Protein AF-A0AAD0WR98-F1 (afdb_monomer_lite)

Secondary structure (DSSP, 8-state):
----------------------------TTHHHHTT-------------HHHHHHHHTTGGGGS-HHHHHHHHHHTTSSEE-HHHHTTS-HHHHHHHHHHHHPPPTT--GGGSPPPEEPTT-GGGGTTSSS-HHHHHHHHHHHTT---HHHHHHHHHHHHHHHGGGSTTT--PPSS-------HHHHHHHHHHHHHHHHHSHHHHT-HHHHHHHHHHHHHHHHHHHHHHHHHHHHHT-

Radius of gyration: 26.63 Å; chains: 1; bounding box: 55×95×56 Å

pLDDT: mean 79.67, std 22.42, range [27.66, 98.56]

Foldseek 3Di:
DDDDDDDDDDDDDDDDDDDDDDDDDDPDPVVVVVVPPDDDDPDPPVPAALQRVVLVVVVLCVPDDPVLSVLLSVCPRPLENDLVSVLPDQLVSLVSSLCSLPDDDPPDDPVSHDHRHYDALGLSQQSPQAPDNLLSNLLSNLLSPPPDRVLSNVLVVVVPVLCQCRGPVRNPDDPDDDPHDPDVLVSLVVVLVVLVVVLPDPVQVVDPVSNVSSVSNNVSSVSSNVSSVVSVVVVVVD

Organism: NCBI:txid663365

Sequence (238 aa):
MQITNNQVSSYSYGANSTTQTNSTNTANSFDSYLSNTNEKTATANNQTSKVVAFIDKYNGFSSLSPTDEKIFRDILSDGVLRNEEMKDLSYDQMKKLTKLISVYPSGESKSTIPALVGEIGGIDSVINRTNNEDFNKALFETVREIDDDMERFNFIVEISNNLGFNDNYNATSPEGENWEIKDYKSFIQTLLSKYKEIYESPAIQSSTESLERYEKLLKSLSTLGKNHEEVISKIKYA

Structure (mmCIF, N/CA/C/O backbone):
data_AF-A0AAD0WR98-F1
#
_entry.id   AF-A0AAD0WR98-F1
#
loop_
_atom_site.group_PDB
_atom_site.id
_atom_site.type_symbol
_atom_site.label_atom_id
_atom_site.label_alt_id
_atom_site.label_comp_id
_atom_site.label_asym_id
_atom_site.label_entity_id
_atom_site.label_seq_id
_atom_site.pdbx_PDB_ins_code
_atom_site.Cartn_x
_atom_site.Cartn_y
_atom_site.Cartn_z
_atom_site.occupancy
_atom_site.B_iso_or_equiv
_atom_site.auth_seq_id
_atom_site.auth_comp_id
_atom_site.auth_asym_id
_atom_site.auth_atom_id
_atom_site.pdbx_PDB_model_num
ATOM 1 N N . MET A 1 1 ? 21.487 -71.555 13.229 1.00 42.25 1 MET A N 1
ATOM 2 C CA . MET A 1 1 ? 20.849 -70.256 13.525 1.00 42.25 1 MET A CA 1
ATOM 3 C C . MET A 1 1 ? 20.834 -69.463 12.239 1.00 42.25 1 MET A C 1
ATOM 5 O O . MET A 1 1 ? 21.887 -69.244 11.659 1.00 42.25 1 MET A O 1
ATOM 9 N N . GLN A 1 2 ? 19.634 -69.194 11.748 1.00 30.67 2 GLN A N 1
ATOM 10 C CA . GLN A 1 2 ? 19.323 -68.717 10.407 1.00 30.67 2 GLN A CA 1
ATOM 11 C C . GLN A 1 2 ? 18.671 -67.339 10.581 1.00 30.67 2 GLN A C 1
ATOM 13 O O . GLN A 1 2 ? 17.778 -67.210 11.417 1.00 30.67 2 GLN A O 1
ATOM 18 N N . ILE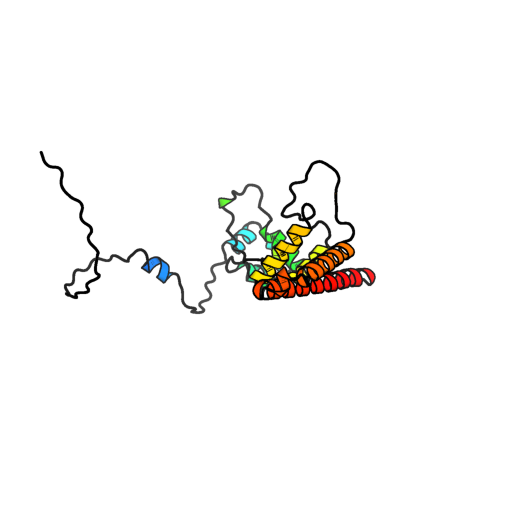 A 1 3 ? 19.145 -66.325 9.857 1.00 41.03 3 ILE A N 1
ATOM 19 C CA . ILE A 1 3 ? 18.494 -65.011 9.769 1.00 41.03 3 ILE A CA 1
ATOM 20 C C . ILE A 1 3 ? 17.941 -64.890 8.348 1.00 41.03 3 ILE A C 1
ATOM 22 O O . ILE A 1 3 ? 18.645 -65.156 7.374 1.00 41.03 3 ILE A O 1
ATOM 26 N N . THR A 1 4 ? 16.655 -64.562 8.270 1.00 34.84 4 THR A N 1
ATOM 27 C CA . THR A 1 4 ? 15.771 -64.705 7.108 1.00 34.84 4 THR A CA 1
ATOM 28 C C . THR A 1 4 ? 15.414 -63.339 6.511 1.00 34.84 4 THR A C 1
ATOM 30 O O . THR A 1 4 ? 15.241 -62.387 7.260 1.00 34.84 4 THR A O 1
ATOM 33 N N . ASN A 1 5 ? 15.287 -63.314 5.176 1.00 36.09 5 ASN A N 1
ATOM 34 C CA . ASN A 1 5 ? 14.515 -62.450 4.261 1.00 36.09 5 ASN A CA 1
ATOM 35 C C . ASN A 1 5 ? 14.213 -60.976 4.583 1.00 36.09 5 ASN A C 1
ATOM 37 O O . ASN A 1 5 ? 13.636 -60.649 5.611 1.00 36.09 5 ASN A O 1
ATOM 41 N N . ASN A 1 6 ? 14.275 -60.157 3.523 1.00 35.41 6 ASN A N 1
ATOM 42 C CA . ASN A 1 6 ? 13.107 -59.345 3.178 1.00 35.41 6 ASN A CA 1
ATOM 43 C C . ASN A 1 6 ? 12.923 -59.237 1.654 1.00 35.41 6 ASN A C 1
ATOM 45 O O . ASN A 1 6 ? 13.783 -58.714 0.948 1.00 35.41 6 ASN A O 1
ATOM 49 N N . GLN A 1 7 ? 11.798 -59.766 1.163 1.00 37.31 7 GLN A N 1
ATOM 50 C CA . GLN A 1 7 ? 11.294 -59.544 -0.190 1.00 37.31 7 GLN A CA 1
ATOM 51 C C . GLN A 1 7 ? 10.263 -58.414 -0.189 1.00 37.31 7 GLN A C 1
ATOM 53 O O . GLN A 1 7 ? 9.535 -58.201 0.777 1.00 37.31 7 GLN A O 1
ATOM 58 N N . VAL A 1 8 ? 10.233 -57.709 -1.315 1.00 40.47 8 VAL A N 1
ATOM 59 C CA . VAL A 1 8 ? 9.311 -56.636 -1.687 1.00 40.47 8 VAL A CA 1
ATOM 60 C C . VAL A 1 8 ? 7.874 -57.160 -1.726 1.00 40.47 8 VAL A C 1
ATOM 62 O O . VAL A 1 8 ? 7.626 -58.246 -2.246 1.00 40.47 8 VAL A O 1
ATOM 65 N N . SER A 1 9 ? 6.907 -56.384 -1.237 1.00 31.98 9 SER A N 1
ATOM 66 C CA . SER A 1 9 ? 5.492 -56.602 -1.553 1.00 31.98 9 SER A CA 1
ATOM 67 C C . SER A 1 9 ? 4.735 -55.279 -1.622 1.00 31.98 9 SER A C 1
ATOM 69 O O . SER A 1 9 ? 4.650 -54.518 -0.662 1.00 31.98 9 SER A O 1
ATOM 71 N N . SER A 1 10 ? 4.225 -55.030 -2.822 1.00 34.47 10 SER A N 1
ATOM 72 C CA . SER A 1 10 ? 3.267 -54.011 -3.236 1.00 34.47 10 SER A CA 1
ATOM 73 C C . SER A 1 10 ? 1.920 -54.169 -2.529 1.00 34.47 10 SER A C 1
ATOM 75 O O . SER A 1 10 ? 1.402 -55.283 -2.458 1.00 34.47 10 SER A O 1
ATOM 77 N N . TYR A 1 11 ? 1.310 -53.061 -2.102 1.00 29.80 11 TYR A N 1
ATOM 78 C CA . TYR A 1 11 ? -0.072 -53.047 -1.619 1.00 29.80 11 TYR A CA 1
ATOM 79 C C . TYR A 1 11 ? -1.031 -52.561 -2.710 1.00 29.80 11 TYR A C 1
ATOM 81 O O . TYR A 1 11 ? -0.989 -51.409 -3.136 1.00 29.80 11 TYR A O 1
ATOM 89 N N . SER A 1 12 ? -1.902 -53.470 -3.144 1.00 29.75 12 SER A N 1
ATOM 90 C CA . SER A 1 12 ? -3.098 -53.214 -3.945 1.00 29.75 12 SER A CA 1
ATOM 91 C C . SER A 1 12 ? -4.278 -52.838 -3.044 1.00 29.75 12 SER A C 1
ATOM 93 O O . SER A 1 12 ? -4.543 -53.532 -2.062 1.00 29.75 12 SER A O 1
ATOM 95 N N . TYR A 1 13 ? -5.026 -51.797 -3.414 1.00 27.66 13 TYR A N 1
ATOM 96 C CA . TYR A 1 13 ? -6.328 -51.471 -2.826 1.00 27.66 13 TYR A CA 1
ATOM 97 C C . TYR A 1 13 ? -7.403 -52.416 -3.382 1.00 27.66 13 TYR A C 1
ATOM 99 O O . TYR A 1 13 ? -7.669 -52.419 -4.582 1.00 27.66 13 TYR A O 1
ATOM 107 N N . GLY A 1 14 ? -8.021 -53.208 -2.505 1.00 30.80 14 GLY A N 1
ATOM 108 C CA . GLY A 1 14 ? -9.181 -54.041 -2.811 1.00 30.80 14 GLY A CA 1
ATOM 109 C C . GLY A 1 14 ? -10.370 -53.615 -1.957 1.00 30.80 14 GLY A C 1
ATOM 110 O O . GLY A 1 14 ? -10.336 -53.747 -0.737 1.00 30.80 14 GLY A O 1
ATOM 111 N N . ALA A 1 15 ? -11.413 -53.100 -2.606 1.00 39.00 15 ALA A N 1
ATOM 112 C CA . ALA A 1 15 ? -12.723 -52.903 -2.007 1.00 39.00 15 ALA A CA 1
ATOM 113 C C . ALA A 1 15 ? -13.398 -54.264 -1.783 1.00 39.00 15 ALA A C 1
ATOM 115 O O . ALA A 1 15 ? -13.431 -55.085 -2.698 1.00 39.00 15 ALA A O 1
ATOM 116 N N . ASN A 1 16 ? -13.978 -54.485 -0.602 1.00 30.20 16 ASN A N 1
ATOM 117 C CA . ASN A 1 16 ? -15.116 -55.388 -0.468 1.00 30.20 16 ASN A CA 1
ATOM 118 C C . ASN A 1 16 ? -16.008 -55.002 0.715 1.00 30.20 16 ASN A C 1
ATOM 120 O O . ASN A 1 16 ? -15.556 -54.771 1.833 1.00 30.20 16 ASN A O 1
ATOM 124 N N . SER A 1 17 ? -17.294 -54.925 0.390 1.00 39.38 17 SER A N 1
ATOM 125 C CA . SER A 1 17 ? -18.436 -54.648 1.247 1.00 39.38 17 SER A CA 1
ATOM 126 C C . SER A 1 17 ? -18.841 -55.902 2.019 1.00 39.38 17 SER A C 1
ATOM 128 O O . SER A 1 17 ? -19.088 -56.936 1.403 1.00 39.38 17 SER A O 1
ATOM 130 N N . THR A 1 18 ? -18.994 -55.782 3.340 1.00 32.31 18 THR A N 1
ATOM 131 C CA . THR A 1 18 ? -19.924 -56.603 4.129 1.00 32.31 18 THR A CA 1
ATOM 132 C C . THR A 1 18 ? -20.434 -55.797 5.320 1.00 32.31 18 THR A C 1
ATOM 134 O O . THR A 1 18 ? -19.670 -55.351 6.171 1.00 32.31 18 THR A O 1
ATOM 137 N N . THR A 1 19 ? -21.749 -55.622 5.361 1.00 38.91 19 THR A N 1
ATOM 138 C CA . THR A 1 19 ? -22.549 -55.055 6.447 1.00 38.91 19 THR A CA 1
ATOM 139 C C . THR A 1 19 ? -22.510 -55.916 7.710 1.00 38.91 19 THR A C 1
ATOM 141 O O . THR A 1 19 ? -22.928 -57.072 7.663 1.00 38.91 19 THR A O 1
ATOM 144 N N . GLN A 1 20 ? -22.151 -55.325 8.853 1.00 30.03 20 GLN A N 1
ATOM 145 C CA . GLN A 1 20 ? -22.743 -55.680 10.146 1.00 30.03 20 GLN A CA 1
ATOM 146 C C . GLN A 1 20 ? -22.611 -54.520 11.143 1.00 30.03 20 GLN A C 1
ATOM 148 O O . GLN A 1 20 ? -21.525 -54.036 11.445 1.00 30.03 20 GLN A O 1
ATOM 153 N N . THR A 1 21 ? -23.768 -54.062 11.608 1.00 38.12 21 THR A N 1
ATOM 154 C CA . THR A 1 21 ? -24.014 -53.051 12.639 1.00 38.12 21 THR A CA 1
ATOM 155 C C . THR A 1 21 ? -23.310 -53.375 13.952 1.00 38.12 21 THR A C 1
ATOM 157 O O . THR A 1 21 ? -23.580 -54.416 14.539 1.00 38.12 21 THR A O 1
ATOM 160 N N . ASN A 1 22 ? -22.512 -52.430 14.451 1.00 30.12 22 ASN A N 1
ATOM 161 C CA . ASN A 1 22 ? -22.305 -52.201 15.878 1.00 30.12 22 ASN A CA 1
ATOM 162 C C . ASN A 1 22 ? -22.090 -50.701 16.103 1.00 30.12 22 ASN A C 1
ATOM 164 O O . ASN A 1 22 ? -21.159 -50.098 15.574 1.00 30.12 22 ASN A O 1
ATOM 168 N N . SER A 1 23 ? -23.007 -50.102 16.859 1.00 43.31 23 SER A N 1
ATOM 169 C CA . SER A 1 23 ? -22.960 -48.712 17.291 1.00 43.31 23 SER A CA 1
ATOM 170 C C . SER A 1 23 ? -21.779 -48.477 18.225 1.00 43.31 23 SER A C 1
ATOM 172 O O . SER A 1 23 ? -21.785 -48.970 19.347 1.00 43.31 23 SER A O 1
ATOM 174 N N . THR A 1 24 ? -20.839 -47.637 17.806 1.00 34.03 24 THR A N 1
ATOM 175 C CA . THR A 1 24 ? -20.029 -46.802 18.701 1.00 34.03 24 THR A CA 1
ATOM 176 C C . THR A 1 24 ? -19.646 -45.536 17.950 1.00 34.03 24 THR A C 1
ATOM 178 O O . THR A 1 24 ? -19.039 -45.600 16.884 1.00 34.03 24 THR A O 1
ATOM 181 N N . ASN A 1 25 ? -20.049 -44.394 18.510 1.00 48.22 25 ASN A N 1
ATOM 182 C CA . ASN A 1 25 ? -19.662 -43.057 18.081 1.00 48.22 25 ASN A CA 1
ATOM 183 C C . ASN A 1 25 ? -18.137 -42.936 18.033 1.00 48.22 25 ASN A C 1
ATOM 185 O O . ASN A 1 25 ? -17.496 -42.817 19.076 1.00 48.22 25 ASN A O 1
ATOM 189 N N . THR A 1 26 ? -17.585 -42.877 16.828 1.00 38.97 26 THR A N 1
ATOM 190 C CA . THR A 1 26 ? -16.239 -42.357 16.602 1.00 38.97 26 THR A CA 1
ATOM 191 C C . THR A 1 26 ? -16.351 -41.354 15.467 1.00 38.97 26 THR A C 1
ATOM 193 O O . THR A 1 26 ? -16.220 -41.700 14.297 1.00 38.97 26 THR A O 1
ATOM 196 N N . ALA A 1 27 ? -16.679 -40.107 15.814 1.00 43.53 27 ALA A N 1
ATOM 197 C CA . ALA A 1 27 ? -16.471 -38.996 14.899 1.00 43.53 27 ALA A CA 1
ATOM 198 C C . ALA A 1 27 ? -14.962 -38.926 14.641 1.00 43.53 27 ALA A C 1
ATOM 200 O O . ALA A 1 27 ? -14.173 -38.719 15.567 1.00 43.53 27 ALA A O 1
ATOM 201 N N . ASN A 1 28 ? -14.555 -39.187 13.402 1.00 43.28 28 ASN A N 1
ATOM 202 C CA . ASN A 1 28 ? -13.161 -39.089 13.018 1.00 43.28 28 ASN A CA 1
ATOM 203 C C . ASN A 1 28 ? -12.731 -37.626 13.154 1.00 43.28 28 ASN A C 1
ATOM 205 O O . ASN A 1 28 ? -13.468 -36.711 12.792 1.00 43.28 28 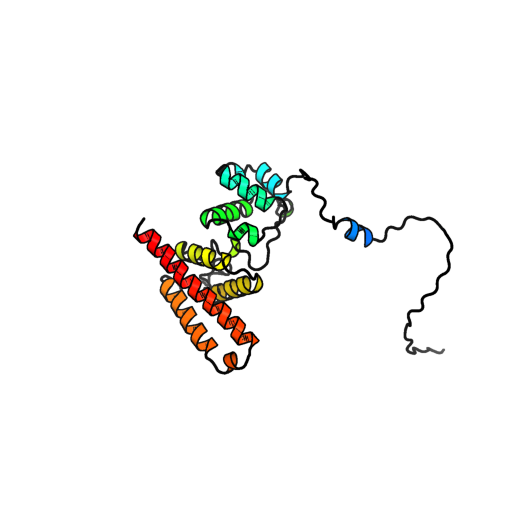ASN A O 1
ATOM 209 N N . SER A 1 29 ? -11.517 -37.405 13.661 1.00 51.16 29 SER A N 1
ATOM 210 C CA . SER A 1 29 ? -10.948 -36.076 13.940 1.00 51.16 29 SER A CA 1
ATOM 211 C C . SER A 1 29 ? -10.971 -35.114 12.744 1.00 51.16 29 SER A C 1
ATOM 213 O O . SER A 1 29 ? -10.774 -33.922 12.941 1.00 51.16 29 SER A O 1
ATOM 215 N N . PHE A 1 30 ? -11.200 -35.606 11.525 1.00 42.53 30 PHE A N 1
ATOM 216 C CA . PHE A 1 30 ? -11.297 -34.814 10.302 1.00 42.53 30 PHE A CA 1
ATOM 217 C C . PHE A 1 30 ? -12.699 -34.207 10.082 1.00 42.53 30 PHE A C 1
ATOM 219 O O . PHE A 1 30 ? -12.807 -33.083 9.595 1.00 42.53 30 PHE A O 1
ATOM 226 N N . ASP A 1 31 ? -13.769 -34.873 10.532 1.00 47.81 31 ASP A N 1
ATOM 227 C CA . ASP A 1 31 ? -15.153 -34.381 10.394 1.00 47.81 31 ASP A CA 1
ATOM 228 C C . ASP A 1 31 ? -15.416 -33.157 11.290 1.00 47.81 31 ASP A C 1
ATOM 230 O O . ASP A 1 31 ? -16.217 -32.279 10.962 1.00 47.81 31 ASP A O 1
ATOM 234 N N . SER A 1 32 ? -14.667 -33.038 12.393 1.00 47.06 32 SER A N 1
ATOM 235 C CA . SER A 1 32 ? -14.648 -31.844 13.248 1.00 47.06 32 SER A CA 1
ATOM 236 C C . SER A 1 32 ? -14.046 -30.617 12.554 1.00 47.06 32 SER A C 1
ATOM 238 O O . SER A 1 32 ? -14.390 -29.499 12.935 1.00 47.06 32 SER A O 1
ATOM 240 N N . TYR A 1 33 ? -13.154 -30.795 11.574 1.00 43.03 33 TYR A N 1
ATOM 241 C CA . TYR A 1 33 ? -12.579 -29.677 10.819 1.00 43.03 33 TYR A CA 1
ATOM 242 C C . TYR A 1 33 ? -13.496 -29.241 9.670 1.00 43.03 33 TYR A C 1
ATOM 244 O O . TYR A 1 33 ? -13.589 -28.046 9.404 1.00 43.03 33 TYR A O 1
ATOM 252 N N . LEU A 1 34 ? -14.236 -30.173 9.054 1.00 41.00 34 LEU A N 1
ATOM 253 C CA . LEU A 1 34 ? -15.245 -29.852 8.033 1.00 41.00 34 LEU A CA 1
ATOM 254 C C . LEU A 1 34 ? -16.529 -29.242 8.617 1.00 41.00 34 LEU A C 1
ATOM 256 O O . LEU A 1 34 ? -17.194 -28.450 7.958 1.00 41.00 34 LEU A O 1
ATOM 260 N N . SER A 1 35 ? -16.875 -29.556 9.866 1.00 41.03 35 SER A N 1
ATOM 261 C CA . SER A 1 35 ? -18.067 -28.981 10.513 1.00 41.03 35 SER A CA 1
ATOM 262 C C . SER A 1 35 ? -17.920 -27.488 10.857 1.00 41.03 35 SER A C 1
ATOM 264 O O . SER A 1 35 ? -18.904 -26.853 11.221 1.00 41.03 35 SER A O 1
ATOM 266 N N . ASN A 1 36 ? -16.713 -26.918 10.733 1.00 40.41 36 ASN A N 1
ATOM 267 C CA . ASN A 1 36 ? -16.450 -25.485 10.920 1.00 40.41 36 ASN A CA 1
ATOM 268 C C . ASN A 1 36 ? -16.382 -24.691 9.607 1.00 40.41 36 ASN A C 1
ATOM 270 O O . ASN A 1 36 ? -16.297 -23.463 9.646 1.00 40.41 36 ASN A O 1
ATOM 274 N N . THR A 1 37 ? -16.463 -25.343 8.445 1.00 44.72 37 THR A N 1
ATOM 275 C CA . THR A 1 37 ? -16.753 -24.640 7.191 1.00 44.72 37 THR A CA 1
ATOM 276 C C . THR A 1 37 ? -18.257 -24.440 7.093 1.00 44.72 37 THR A C 1
ATOM 278 O O . THR A 1 37 ? -18.959 -25.189 6.421 1.00 44.72 37 THR A O 1
ATOM 281 N N . ASN A 1 38 ? -18.756 -23.436 7.816 1.00 46.66 38 ASN A N 1
ATOM 282 C CA . ASN A 1 38 ? -20.108 -22.941 7.618 1.00 46.66 38 ASN A CA 1
ATOM 283 C C . ASN A 1 38 ? -20.222 -22.432 6.180 1.00 46.66 38 ASN A C 1
ATOM 285 O O . ASN A 1 38 ? -19.701 -21.370 5.831 1.00 46.66 38 ASN A O 1
ATOM 289 N N . GLU A 1 39 ? -20.934 -23.195 5.355 1.00 43.19 39 GLU A N 1
ATOM 290 C CA . GLU A 1 39 ? -21.636 -22.636 4.216 1.00 43.19 39 GLU A CA 1
ATOM 291 C C . GLU A 1 39 ? -22.457 -21.427 4.678 1.00 43.19 39 GLU A C 1
ATOM 293 O O . GLU A 1 39 ? -23.036 -21.376 5.764 1.00 43.19 39 GLU A O 1
ATOM 298 N N . LYS A 1 40 ? -22.440 -20.419 3.816 1.00 47.03 40 LYS A N 1
ATOM 299 C CA . LYS A 1 40 ? -22.970 -19.073 3.982 1.00 47.03 40 LYS A CA 1
ATOM 300 C C . LYS A 1 40 ? -24.482 -19.083 4.245 1.00 47.03 40 LYS A C 1
ATOM 302 O O . LYS A 1 40 ? -25.273 -18.819 3.346 1.00 47.03 40 LYS A O 1
ATOM 307 N N . THR A 1 41 ? -24.896 -19.302 5.488 1.00 35.59 41 THR A N 1
ATOM 308 C CA . THR A 1 41 ? -26.191 -18.831 5.993 1.00 35.59 41 THR A CA 1
ATOM 309 C C . THR A 1 41 ? -25.970 -17.543 6.770 1.00 35.59 41 THR A C 1
ATOM 311 O O . THR A 1 41 ? -25.316 -17.534 7.813 1.00 35.59 41 THR A O 1
ATOM 314 N N . ALA A 1 42 ? -26.506 -16.445 6.233 1.00 43.59 42 ALA A N 1
ATOM 315 C CA . ALA A 1 42 ? -26.545 -15.134 6.863 1.00 43.59 42 ALA A CA 1
ATOM 316 C C . ALA A 1 42 ? -27.387 -15.188 8.148 1.00 43.59 42 ALA A C 1
ATOM 318 O O . ALA A 1 42 ? -28.571 -14.868 8.164 1.00 43.59 42 ALA A O 1
ATOM 319 N N . THR A 1 43 ? -26.755 -15.600 9.236 1.00 33.94 43 THR A N 1
ATOM 320 C CA . THR A 1 43 ? -27.208 -15.326 10.595 1.00 33.94 43 THR A CA 1
ATOM 321 C C . THR A 1 43 ? -26.194 -14.352 11.156 1.00 33.94 43 THR A C 1
ATOM 323 O O . THR A 1 43 ? -25.016 -14.690 11.241 1.00 33.94 43 THR A O 1
ATOM 326 N N . ALA A 1 44 ? -26.635 -13.131 11.467 1.00 42.56 44 ALA A N 1
ATOM 327 C CA . ALA A 1 44 ? -25.819 -12.124 12.131 1.00 42.56 44 ALA A CA 1
ATOM 328 C C . ALA A 1 44 ? -25.354 -12.693 13.475 1.00 42.56 44 ALA A C 1
ATOM 330 O O . ALA A 1 44 ? -26.068 -12.647 14.478 1.00 42.56 44 ALA A O 1
ATOM 331 N N . ASN A 1 45 ? -24.180 -13.315 13.476 1.00 44.47 45 ASN A N 1
ATOM 332 C CA . ASN A 1 45 ? -23.542 -13.746 14.694 1.00 44.47 45 ASN A CA 1
ATOM 333 C C . ASN A 1 45 ? -22.996 -12.460 15.318 1.00 44.47 45 ASN A C 1
ATOM 335 O O . ASN A 1 45 ? -21.929 -11.989 14.942 1.00 44.47 45 ASN A O 1
ATOM 339 N N . ASN A 1 46 ? -23.767 -11.851 16.223 1.00 51.09 46 ASN A N 1
ATOM 340 C CA . ASN A 1 46 ? -23.425 -10.627 16.967 1.00 51.09 46 ASN A CA 1
ATOM 341 C C . ASN A 1 46 ? -22.230 -10.823 17.925 1.00 51.09 46 ASN A C 1
ATOM 343 O O . ASN A 1 46 ? -22.111 -10.142 18.943 1.00 51.09 46 ASN A O 1
ATOM 347 N N . GLN A 1 47 ? -21.366 -11.796 17.652 1.00 61.34 47 GLN A N 1
ATOM 348 C CA . GLN A 1 47 ? -20.158 -12.014 18.409 1.00 61.34 47 GLN A CA 1
ATOM 349 C C . GLN A 1 47 ? -19.129 -10.997 17.928 1.00 61.34 47 GLN A C 1
ATOM 351 O O . GLN A 1 47 ? -18.502 -11.173 16.888 1.00 61.34 47 GLN A O 1
ATOM 356 N N . THR A 1 48 ? -18.983 -9.916 18.694 1.00 68.75 48 THR A N 1
ATOM 357 C CA . THR A 1 48 ? -17.937 -8.913 18.495 1.00 68.75 48 THR A CA 1
ATOM 358 C C . THR A 1 48 ? -16.590 -9.608 18.299 1.00 68.75 48 THR A C 1
ATOM 360 O O . THR A 1 48 ? -16.209 -10.454 19.118 1.00 68.75 48 THR A O 1
ATOM 363 N N . SER A 1 49 ? -15.872 -9.266 17.222 1.00 84.38 49 SER A N 1
ATOM 364 C CA . SER A 1 49 ? -14.536 -9.811 16.967 1.00 84.38 49 SER A CA 1
ATOM 365 C C . SER A 1 49 ? -13.643 -9.621 18.187 1.00 84.38 49 SER A C 1
ATOM 367 O O . SER A 1 49 ? -13.715 -8.605 18.886 1.00 84.38 49 SER A O 1
ATOM 369 N N . LYS A 1 50 ? -12.777 -10.608 18.446 1.00 89.56 50 LYS A N 1
ATOM 370 C CA . LYS A 1 50 ? -11.819 -10.539 19.556 1.00 89.56 50 LYS A CA 1
ATOM 371 C C . LYS A 1 50 ? -10.950 -9.285 19.456 1.00 89.56 50 LYS A C 1
ATOM 373 O O . LYS A 1 50 ? -10.630 -8.711 20.490 1.00 89.56 50 LYS A O 1
ATOM 378 N N . VAL A 1 51 ? -10.617 -8.853 18.235 1.00 90.00 51 VAL A N 1
ATOM 379 C CA . VAL A 1 51 ? -9.855 -7.626 17.967 1.00 90.00 51 VAL A CA 1
ATOM 380 C C . VAL A 1 51 ? -10.655 -6.399 18.396 1.00 90.00 51 VAL A C 1
ATOM 382 O O . VAL A 1 51 ? -10.165 -5.599 19.187 1.00 90.00 51 VAL A O 1
ATOM 385 N N . VAL A 1 52 ? -11.906 -6.278 17.940 1.00 92.12 52 VAL A N 1
ATOM 386 C CA . VAL A 1 52 ? -12.775 -5.140 18.283 1.00 92.12 52 VAL A CA 1
ATOM 387 C C . VAL A 1 52 ? -12.997 -5.065 19.794 1.00 92.12 52 VAL A C 1
ATOM 389 O O . VAL A 1 52 ? -12.781 -4.014 20.393 1.00 92.12 52 VAL A O 1
ATOM 392 N N . ALA A 1 53 ? -13.321 -6.194 20.429 1.00 91.44 53 ALA A N 1
ATOM 393 C CA . ALA A 1 53 ? -13.508 -6.271 21.876 1.00 91.44 53 ALA A CA 1
ATOM 394 C C . ALA A 1 53 ? -12.232 -5.904 22.656 1.00 91.44 53 ALA A C 1
ATOM 396 O O . ALA A 1 53 ? -12.306 -5.266 23.708 1.00 91.44 53 ALA A O 1
ATOM 397 N N . PHE A 1 54 ? -11.056 -6.289 22.149 1.00 90.69 54 PHE A N 1
ATOM 398 C CA . PHE A 1 54 ? -9.777 -5.901 22.739 1.00 90.69 54 PHE A CA 1
ATOM 399 C C . PHE A 1 54 ? -9.560 -4.390 22.646 1.00 90.69 54 PHE A C 1
ATOM 401 O O . PHE A 1 54 ? -9.254 -3.765 23.656 1.00 90.69 54 PHE A O 1
ATOM 408 N N . ILE A 1 55 ? -9.771 -3.782 21.479 1.00 90.94 55 ILE A N 1
ATOM 409 C CA . ILE A 1 55 ? -9.610 -2.333 21.299 1.00 90.94 55 ILE A CA 1
ATOM 410 C C . ILE A 1 55 ? -10.602 -1.561 22.186 1.00 90.94 55 ILE A C 1
ATOM 412 O O . ILE A 1 55 ? -10.213 -0.577 22.820 1.00 90.94 55 ILE A O 1
ATOM 416 N N . ASP A 1 56 ? -11.848 -2.034 22.301 1.00 92.06 56 ASP A N 1
ATOM 417 C CA . ASP A 1 56 ? -12.863 -1.459 23.194 1.00 92.06 56 ASP A CA 1
ATOM 418 C C . ASP A 1 56 ? -12.421 -1.473 24.661 1.00 92.06 56 ASP A C 1
ATOM 420 O O . ASP A 1 56 ? -12.535 -0.459 25.349 1.00 92.06 56 ASP A O 1
ATOM 424 N N . LYS A 1 57 ? -11.841 -2.585 25.136 1.00 90.94 57 LYS A N 1
ATOM 425 C CA . LYS A 1 57 ? -11.342 -2.719 26.516 1.00 90.94 5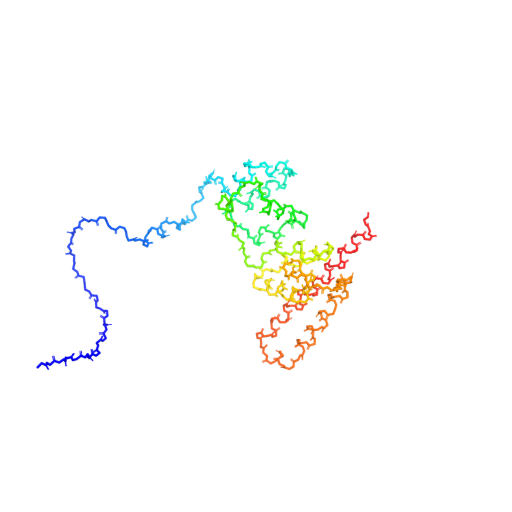7 LYS A CA 1
ATOM 426 C C . LYS A 1 57 ? -10.336 -1.623 26.895 1.00 90.94 57 LYS A C 1
ATOM 428 O O . LYS A 1 57 ? -10.289 -1.227 28.058 1.00 90.94 57 LYS A O 1
ATOM 433 N N . TYR A 1 58 ? -9.548 -1.133 25.937 1.00 89.88 58 TYR A N 1
ATOM 434 C CA . TYR A 1 58 ? -8.553 -0.073 26.154 1.00 89.88 58 TYR A CA 1
ATOM 435 C C . TYR A 1 58 ? -8.991 1.290 25.611 1.00 89.88 58 TYR A C 1
ATOM 437 O O . TYR A 1 58 ? -8.163 2.189 25.478 1.00 89.88 58 TYR A O 1
ATOM 445 N N . ASN A 1 59 ? -10.283 1.467 25.318 1.00 90.88 59 ASN A N 1
ATOM 446 C CA . ASN A 1 59 ? -10.851 2.702 24.779 1.00 90.88 59 ASN A CA 1
ATOM 447 C C . ASN A 1 59 ? -10.186 3.175 23.470 1.00 90.88 59 ASN A C 1
ATOM 449 O O . ASN A 1 59 ? -10.153 4.376 23.200 1.00 90.88 59 ASN A O 1
ATOM 453 N N . GLY A 1 60 ? -9.653 2.270 22.642 1.00 90.56 60 GLY A N 1
ATOM 454 C CA . GLY A 1 60 ? -8.877 2.648 21.453 1.00 90.56 60 GLY A CA 1
ATOM 455 C C . GLY A 1 60 ? -9.679 3.437 20.408 1.00 90.56 60 GLY A C 1
ATOM 456 O O . GLY A 1 60 ? -9.141 4.351 19.783 1.00 90.56 60 GLY A O 1
ATOM 457 N N . PHE A 1 61 ? -10.983 3.167 20.279 1.00 93.81 61 PHE A N 1
ATOM 458 C CA . PHE A 1 61 ? -11.872 3.888 19.356 1.00 93.81 61 PHE A CA 1
ATOM 459 C C . PHE A 1 61 ? -12.255 5.300 19.832 1.00 93.81 61 PHE A C 1
ATOM 461 O O . PHE A 1 61 ? -12.659 6.123 19.020 1.00 93.81 61 PHE A O 1
ATOM 468 N N . SER A 1 62 ? -12.078 5.624 21.120 1.00 91.44 62 SER A N 1
ATOM 469 C CA . SER A 1 62 ? -12.566 6.882 21.723 1.00 91.44 62 SER A CA 1
ATOM 470 C C . SER A 1 62 ? -11.990 8.166 21.113 1.00 91.44 62 SER A C 1
ATOM 472 O O . SER A 1 62 ? -12.569 9.238 21.269 1.00 91.44 62 SER A O 1
ATOM 474 N N . SER A 1 63 ? -10.851 8.066 20.423 1.00 88.69 63 SER A N 1
ATOM 475 C CA . SER A 1 63 ? -10.184 9.195 19.762 1.00 88.69 63 SER A CA 1
ATOM 476 C C . SER A 1 63 ? -10.593 9.392 18.297 1.00 88.69 63 SER A C 1
ATOM 478 O O . SER A 1 63 ? -10.124 10.331 17.651 1.00 88.69 63 SER A O 1
ATOM 480 N N . LEU A 1 64 ? -11.435 8.509 17.755 1.00 95.06 64 LEU A N 1
ATOM 481 C CA . LEU A 1 64 ? -11.833 8.519 16.353 1.00 95.06 64 LEU A CA 1
ATOM 482 C C . LEU A 1 64 ? -13.105 9.336 16.127 1.00 95.06 64 LEU A C 1
ATOM 484 O O . LEU A 1 64 ? -13.909 9.566 17.027 1.00 95.06 64 LEU A O 1
ATOM 488 N N . SER A 1 65 ? -13.295 9.765 14.879 1.00 96.69 65 SER A N 1
ATOM 489 C CA . SER A 1 65 ? -14.588 10.299 14.456 1.00 96.69 65 SER A CA 1
ATOM 490 C C . SER A 1 65 ? -15.625 9.167 14.390 1.00 96.69 65 SER A C 1
ATOM 492 O O . SER A 1 65 ? -15.240 8.029 14.119 1.00 96.69 65 SER A O 1
ATOM 494 N N . PRO A 1 66 ? -16.935 9.449 14.539 1.00 96.75 66 PRO A N 1
ATOM 495 C CA . PRO A 1 66 ? -17.971 8.419 14.403 1.00 96.75 66 PRO A CA 1
ATOM 496 C C . PRO A 1 66 ? -17.919 7.677 13.058 1.00 96.75 66 PRO A C 1
ATOM 498 O O . PRO A 1 66 ? -18.226 6.490 12.981 1.00 96.75 66 PRO A O 1
ATOM 501 N N . THR A 1 67 ? -17.507 8.376 11.996 1.00 96.81 67 THR A N 1
ATO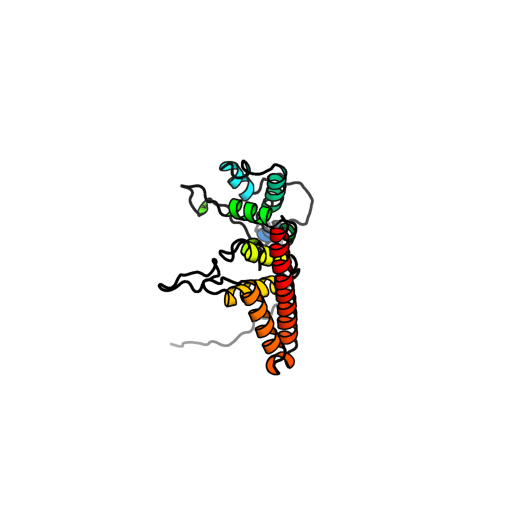M 502 C CA . THR A 1 67 ? -17.324 7.793 10.664 1.00 96.81 67 THR A CA 1
ATOM 503 C C . THR A 1 67 ? -16.139 6.831 10.630 1.00 96.81 67 THR A C 1
ATOM 505 O O . THR A 1 67 ? -16.305 5.692 10.202 1.00 96.81 67 THR A O 1
ATOM 508 N N . ASP A 1 68 ? -14.964 7.263 11.102 1.00 97.81 68 ASP A N 1
ATOM 509 C CA . ASP A 1 68 ? -13.760 6.420 11.119 1.00 97.81 68 ASP A CA 1
ATOM 510 C C . ASP A 1 68 ? -13.946 5.215 12.049 1.00 97.81 68 ASP A C 1
ATOM 512 O O . ASP A 1 68 ? -13.570 4.103 11.696 1.00 97.81 68 ASP A O 1
ATOM 516 N N . GLU A 1 69 ? -14.576 5.411 13.212 1.00 97.00 69 GLU A N 1
ATOM 517 C CA . GLU A 1 69 ? -14.894 4.327 14.141 1.00 97.00 69 GLU A CA 1
ATOM 518 C C . GLU A 1 69 ? -15.757 3.257 13.473 1.00 97.00 69 GLU A C 1
ATOM 520 O O . GLU A 1 69 ? -15.430 2.075 13.555 1.00 97.00 69 GLU A O 1
ATOM 525 N N . LYS A 1 70 ? -16.835 3.660 12.790 1.00 96.44 70 LYS A N 1
ATOM 526 C CA . LYS A 1 70 ? -17.710 2.713 12.097 1.00 96.44 70 LYS A CA 1
ATOM 527 C C . LYS A 1 70 ? -16.937 1.913 11.047 1.00 96.44 70 LYS A C 1
ATOM 529 O O . LYS A 1 70 ? -16.986 0.689 11.072 1.00 96.44 70 LYS A O 1
ATOM 534 N N . ILE A 1 71 ? -16.189 2.598 10.179 1.00 97.38 71 ILE A N 1
ATOM 535 C CA . ILE A 1 71 ? -15.404 1.956 9.115 1.00 97.38 71 ILE A CA 1
ATOM 536 C C . ILE A 1 71 ? -14.394 0.969 9.711 1.00 97.38 71 ILE A C 1
ATOM 538 O O . ILE A 1 71 ? -14.303 -0.170 9.264 1.00 97.38 71 ILE A O 1
ATOM 542 N N . PHE A 1 72 ? -13.650 1.367 10.745 1.00 96.56 72 PHE A N 1
ATOM 543 C CA . PHE A 1 72 ? -12.621 0.500 11.323 1.00 96.56 72 PHE A CA 1
ATOM 544 C C . PHE A 1 72 ? -13.219 -0.680 12.085 1.00 96.56 72 PHE A C 1
ATOM 546 O O . PHE A 1 72 ? -12.640 -1.761 12.070 1.00 96.56 72 PHE A O 1
ATOM 553 N N . ARG A 1 73 ? -14.377 -0.517 12.733 1.00 95.38 73 ARG A N 1
ATOM 554 C CA . ARG A 1 73 ? -15.088 -1.646 13.347 1.00 95.38 73 ARG A CA 1
ATOM 555 C C . ARG A 1 73 ? -15.534 -2.665 12.305 1.00 95.38 73 ARG A C 1
ATOM 557 O O . ARG A 1 73 ? -15.397 -3.855 12.574 1.00 95.38 73 ARG A O 1
ATOM 564 N N . ASP A 1 74 ? -16.023 -2.205 11.155 1.00 95.31 74 ASP A N 1
ATOM 565 C CA . ASP A 1 74 ? -16.448 -3.077 10.059 1.00 95.31 74 ASP A CA 1
ATOM 566 C C . ASP A 1 74 ? -15.249 -3.880 9.514 1.00 95.31 74 ASP A C 1
ATOM 568 O O . ASP A 1 74 ? -15.318 -5.108 9.485 1.00 95.31 74 ASP A O 1
ATOM 572 N N . ILE A 1 75 ? -14.115 -3.221 9.234 1.00 94.88 75 ILE A N 1
ATOM 573 C CA . ILE A 1 75 ? -12.865 -3.872 8.775 1.00 94.88 75 ILE A CA 1
ATOM 574 C C . ILE A 1 75 ? -12.333 -4.885 9.801 1.00 94.88 75 ILE A C 1
ATOM 576 O O . ILE A 1 75 ? -11.875 -5.967 9.463 1.00 94.88 75 ILE A O 1
ATOM 580 N N . LEU A 1 76 ? -12.377 -4.559 11.094 1.00 93.25 76 LEU A N 1
ATOM 581 C CA . LEU A 1 76 ? -11.808 -5.417 12.143 1.00 93.25 76 LEU A CA 1
ATOM 582 C C . LEU A 1 76 ? -12.774 -6.521 12.614 1.00 93.25 76 LEU A C 1
ATOM 584 O O . LEU A 1 76 ? -12.449 -7.278 13.542 1.00 93.25 76 LEU A O 1
ATOM 588 N N . SER A 1 77 ? -13.969 -6.602 12.020 1.00 92.56 77 SER A N 1
ATOM 589 C CA . SER A 1 77 ? -15.087 -7.418 12.505 1.00 92.56 77 SER A CA 1
ATOM 590 C C . SER A 1 77 ? -14.878 -8.925 12.353 1.00 92.56 77 SER A C 1
ATOM 592 O O . SER A 1 77 ? -15.397 -9.680 13.177 1.00 92.56 77 SER A O 1
ATOM 594 N N . ASP A 1 78 ? -14.094 -9.367 11.369 1.00 90.25 78 ASP A N 1
ATOM 595 C CA . ASP A 1 78 ? -13.751 -10.779 11.150 1.00 90.25 78 ASP A CA 1
ATOM 596 C C . ASP A 1 78 ? -12.296 -11.112 11.551 1.00 90.25 78 ASP A C 1
ATOM 598 O O . ASP A 1 78 ? -11.918 -12.283 11.609 1.00 90.25 78 ASP A O 1
ATOM 602 N N . GLY A 1 79 ? -11.503 -10.096 11.915 1.00 88.56 79 GLY A N 1
ATOM 603 C CA . GLY A 1 79 ? -10.094 -10.238 12.292 1.00 88.56 79 GLY A CA 1
ATOM 604 C C . GLY A 1 79 ? -9.141 -10.436 11.107 1.00 88.56 79 GLY A C 1
ATOM 605 O O . GLY A 1 79 ? -7.982 -10.806 11.326 1.00 88.56 79 GLY A O 1
ATOM 606 N N . VAL A 1 80 ? -9.607 -10.193 9.880 1.00 90.81 80 VAL A N 1
ATOM 607 C CA . VAL A 1 80 ? -8.825 -10.272 8.646 1.00 90.81 80 VAL A CA 1
ATOM 608 C C . VAL A 1 80 ? -8.743 -8.881 8.020 1.00 90.81 80 VAL A C 1
ATOM 610 O O . VAL A 1 80 ? -9.754 -8.235 7.802 1.00 90.81 80 VAL A O 1
ATOM 613 N N . LEU A 1 81 ? -7.534 -8.408 7.726 1.00 90.94 81 LEU A N 1
ATOM 614 C CA . LEU A 1 81 ? -7.320 -7.158 6.998 1.00 90.94 81 LEU A CA 1
ATOM 615 C C . LEU A 1 81 ? -7.268 -7.461 5.503 1.00 90.94 81 LEU A C 1
ATOM 617 O O . LEU A 1 81 ? -6.252 -7.970 5.018 1.00 90.94 81 LEU A O 1
ATOM 621 N N . ARG A 1 82 ? -8.356 -7.154 4.792 1.00 92.50 82 ARG A N 1
ATOM 622 C CA . ARG A 1 82 ? -8.476 -7.428 3.355 1.00 92.50 82 ARG A CA 1
ATOM 623 C C . ARG A 1 82 ? -8.059 -6.239 2.512 1.00 92.50 82 ARG A C 1
ATOM 625 O O . ARG A 1 82 ? -8.427 -5.095 2.802 1.00 92.50 82 ARG A O 1
ATOM 632 N N . ASN A 1 83 ? -7.341 -6.498 1.427 1.00 92.94 83 ASN A N 1
ATOM 633 C CA . ASN A 1 83 ? -6.927 -5.461 0.487 1.00 92.94 83 ASN A CA 1
ATOM 634 C C . ASN A 1 83 ? -8.142 -4.752 -0.139 1.00 92.94 83 ASN A C 1
ATOM 636 O O . ASN A 1 83 ? -8.106 -3.534 -0.330 1.00 92.94 83 ASN A O 1
ATOM 640 N N . GLU A 1 84 ? -9.249 -5.462 -0.386 1.00 92.62 84 GLU A N 1
ATOM 641 C CA . GLU A 1 84 ? -10.478 -4.875 -0.934 1.00 92.62 84 GLU A CA 1
ATOM 642 C C . GLU A 1 84 ? -11.165 -3.890 0.008 1.00 92.62 84 GLU A C 1
ATOM 644 O O . GLU A 1 84 ? -11.813 -2.965 -0.469 1.00 92.62 84 GLU A O 1
ATOM 649 N N . GLU A 1 85 ? -11.034 -4.069 1.320 1.00 94.44 85 GLU A N 1
ATOM 650 C CA . GLU A 1 85 ? -11.579 -3.132 2.306 1.00 94.44 85 GLU A CA 1
ATOM 651 C C . GLU A 1 85 ? -10.639 -1.938 2.493 1.00 94.44 85 GLU A C 1
ATOM 653 O O . GLU A 1 85 ? -11.057 -0.790 2.649 1.00 94.44 85 GLU A O 1
ATOM 658 N N . MET A 1 86 ? -9.337 -2.212 2.448 1.00 93.25 86 MET A N 1
ATOM 659 C CA . MET A 1 86 ? -8.282 -1.235 2.666 1.00 93.25 86 MET A CA 1
ATOM 660 C C . MET A 1 86 ? -8.119 -0.242 1.509 1.00 93.25 86 MET A C 1
ATOM 662 O O . MET A 1 86 ? -7.748 0.909 1.753 1.00 93.25 86 MET A O 1
ATOM 666 N N . LYS A 1 87 ? -8.404 -0.645 0.263 1.00 94.62 87 LYS A N 1
ATOM 667 C CA . LYS A 1 87 ? -8.251 0.227 -0.916 1.00 94.62 87 LYS A CA 1
ATOM 668 C C . LYS A 1 87 ? -9.210 1.421 -0.933 1.00 94.62 87 LYS A C 1
ATOM 670 O O . LYS A 1 87 ? -8.877 2.454 -1.512 1.00 94.62 87 LYS A O 1
ATOM 675 N N . ASP A 1 88 ? -10.358 1.296 -0.268 1.00 94.69 88 ASP A N 1
ATOM 676 C CA . ASP A 1 88 ? -11.377 2.347 -0.194 1.00 94.69 88 ASP A CA 1
ATOM 677 C C . ASP A 1 88 ? -11.063 3.399 0.883 1.00 94.69 88 ASP A C 1
ATOM 679 O O . ASP A 1 88 ? -11.707 4.450 0.952 1.00 94.69 88 ASP A O 1
ATOM 683 N N . LEU A 1 89 ? -10.049 3.156 1.721 1.00 97.00 89 LEU A N 1
ATOM 684 C CA . LEU A 1 89 ? -9.602 4.126 2.709 1.00 97.00 89 LEU A CA 1
ATOM 685 C C . LEU A 1 89 ? -8.814 5.260 2.050 1.00 97.00 89 LEU A C 1
ATOM 687 O O . LEU A 1 89 ? -8.019 5.070 1.127 1.00 97.00 89 LEU A O 1
ATOM 691 N N . SER A 1 90 ? -8.980 6.468 2.586 1.00 96.81 90 SER A N 1
ATOM 692 C CA . SER A 1 90 ? -8.004 7.534 2.352 1.00 96.81 90 SER A CA 1
ATOM 693 C C . SER A 1 90 ? -6.681 7.223 3.059 1.00 96.81 90 SER A C 1
ATOM 695 O O . SER A 1 90 ? -6.651 6.502 4.060 1.00 96.81 90 SER A O 1
ATOM 697 N N . TYR A 1 91 ? -5.589 7.836 2.596 1.00 96.88 91 TYR A N 1
ATOM 698 C CA . TYR A 1 91 ? -4.279 7.716 3.243 1.00 96.88 91 TYR A CA 1
ATOM 699 C C . TYR A 1 91 ? -4.325 8.028 4.751 1.00 96.88 91 TYR A C 1
ATOM 701 O O . TYR A 1 91 ? -3.797 7.270 5.566 1.00 96.88 91 TYR A O 1
ATOM 709 N N . ASP A 1 92 ? -5.028 9.095 5.148 1.00 96.25 92 ASP A N 1
ATOM 710 C CA . ASP A 1 92 ? -5.151 9.484 6.557 1.00 96.25 92 ASP A CA 1
ATOM 711 C C . ASP A 1 92 ? -5.943 8.455 7.372 1.00 96.25 92 ASP A C 1
ATOM 713 O O . ASP A 1 92 ? -5.600 8.174 8.523 1.00 96.25 92 ASP A O 1
ATOM 717 N N . GLN A 1 93 ? -6.989 7.866 6.788 1.00 97.50 93 GLN A N 1
ATOM 718 C CA . GLN A 1 93 ? -7.743 6.790 7.431 1.00 97.50 93 GLN A CA 1
ATOM 719 C C . GLN A 1 93 ? -6.888 5.536 7.592 1.00 97.50 93 GLN A C 1
ATOM 721 O O . GLN A 1 93 ? -6.856 4.977 8.686 1.00 97.50 93 GLN A O 1
ATOM 726 N N . MET A 1 94 ? -6.126 5.146 6.569 1.00 96.62 94 MET A N 1
ATOM 727 C CA . MET A 1 94 ? -5.208 4.012 6.668 1.00 96.62 94 MET A CA 1
ATOM 728 C C . MET A 1 94 ? -4.139 4.235 7.747 1.00 96.62 94 MET A C 1
ATOM 730 O O . MET A 1 94 ? -3.840 3.340 8.540 1.00 96.62 94 MET A O 1
ATOM 734 N N . LYS A 1 95 ? -3.602 5.457 7.842 1.00 95.31 95 LYS A N 1
ATOM 735 C CA . LYS A 1 95 ? -2.639 5.843 8.882 1.00 95.31 95 LYS A CA 1
ATOM 736 C C . LYS A 1 95 ? -3.234 5.721 10.286 1.00 95.31 95 LYS A C 1
ATOM 738 O O . LYS A 1 95 ? -2.577 5.201 11.191 1.00 95.31 95 LYS A O 1
ATOM 743 N N . LYS A 1 96 ? -4.485 6.159 10.478 1.00 95.69 96 LYS A N 1
ATOM 744 C CA . LYS A 1 96 ? -5.211 5.998 11.750 1.00 95.69 96 LYS A CA 1
ATOM 745 C C . LYS A 1 96 ? -5.491 4.530 12.069 1.00 95.69 96 LYS A C 1
ATOM 747 O O . LYS A 1 96 ? -5.229 4.125 13.199 1.00 95.69 96 LYS A O 1
ATOM 752 N N . LEU A 1 97 ? -5.972 3.748 11.099 1.00 95.12 97 LEU A N 1
ATOM 753 C CA . LEU A 1 97 ? -6.242 2.317 11.262 1.00 95.12 97 LEU A CA 1
ATOM 754 C C . LEU A 1 97 ? -4.972 1.576 11.679 1.00 95.12 97 LEU A C 1
ATOM 756 O O . LEU A 1 97 ? -4.962 0.875 12.685 1.00 95.12 97 LEU A O 1
ATOM 760 N N . THR A 1 98 ? -3.872 1.802 10.968 1.00 91.12 98 THR A N 1
ATOM 761 C CA . THR A 1 98 ? -2.612 1.112 11.253 1.00 91.12 98 THR A CA 1
ATOM 762 C C . THR A 1 98 ? -2.065 1.492 12.619 1.00 91.12 98 THR A C 1
ATOM 764 O O . THR A 1 98 ? -1.601 0.627 13.358 1.00 91.12 98 THR A O 1
ATOM 767 N N . LYS A 1 99 ? -2.182 2.765 13.021 1.00 90.69 99 LYS A N 1
ATOM 768 C CA . LYS A 1 99 ? -1.855 3.193 14.387 1.00 90.69 99 LYS A CA 1
ATOM 769 C C . LYS A 1 99 ? -2.740 2.496 15.424 1.00 90.69 99 LYS A C 1
ATOM 771 O O . LYS A 1 99 ? -2.228 2.051 16.443 1.00 90.69 99 LYS A O 1
ATOM 776 N N . LEU A 1 100 ? -4.043 2.380 15.173 1.00 91.44 100 LEU A N 1
ATOM 777 C CA . LEU A 1 100 ? -4.984 1.727 16.084 1.00 91.44 100 LEU A CA 1
ATOM 778 C C . LEU A 1 100 ? -4.589 0.269 16.361 1.00 91.44 100 LEU A C 1
ATOM 780 O O . LEU A 1 100 ? -4.612 -0.153 17.513 1.00 91.44 100 LEU A O 1
ATOM 784 N N . ILE A 1 101 ? -4.184 -0.471 15.326 1.00 87.94 101 ILE A N 1
ATOM 785 C CA . ILE A 1 101 ? -3.842 -1.900 15.434 1.00 87.94 101 ILE A CA 1
ATOM 786 C C . ILE A 1 101 ? -2.392 -2.171 15.865 1.00 87.94 101 ILE A C 1
ATOM 788 O O . ILE A 1 101 ? -2.063 -3.302 16.210 1.00 87.94 101 ILE A O 1
ATOM 792 N N . SER A 1 102 ? -1.522 -1.156 15.859 1.00 81.62 102 SER A N 1
ATOM 793 C CA . SER A 1 102 ? -0.116 -1.283 16.278 1.00 81.62 102 SER A CA 1
ATOM 794 C C . SER A 1 102 ? 0.168 -0.734 17.682 1.00 81.62 102 SER A C 1
ATOM 796 O O . SER A 1 102 ? 1.253 -0.962 18.220 1.00 81.62 102 SER A O 1
ATOM 798 N N . VAL A 1 103 ? -0.788 -0.037 18.309 1.00 72.62 103 VAL A N 1
ATOM 799 C CA . VAL A 1 103 ? -0.649 0.456 19.687 1.00 72.62 103 VAL A CA 1
ATOM 800 C C . VAL A 1 103 ? -0.914 -0.671 20.684 1.00 72.62 103 VAL A C 1
ATOM 802 O O . VAL A 1 103 ? -2.024 -1.185 20.804 1.00 72.62 103 VAL A O 1
ATOM 805 N N . TYR A 1 104 ? 0.119 -1.006 21.454 1.00 70.12 104 TYR A N 1
ATOM 806 C CA . TYR A 1 104 ? 0.048 -2.001 22.517 1.00 70.12 104 TYR A CA 1
ATOM 807 C C . TYR A 1 104 ? -0.188 -1.332 23.876 1.00 70.12 104 TYR A C 1
ATOM 809 O O . TYR A 1 104 ? 0.608 -0.471 24.270 1.00 70.12 104 TYR A O 1
ATOM 817 N N . PRO A 1 105 ? -1.236 -1.722 24.623 1.00 72.56 105 PRO A N 1
ATOM 818 C CA . PRO A 1 105 ? -1.419 -1.265 25.993 1.00 72.56 105 PRO A CA 1
ATOM 819 C C . PRO A 1 105 ? -0.213 -1.651 26.854 1.00 72.56 105 PRO A C 1
ATOM 821 O O . PRO A 1 105 ? 0.265 -2.788 26.813 1.00 72.56 105 PRO A O 1
ATOM 824 N N . SER A 1 106 ? 0.286 -0.707 27.650 1.00 69.62 106 SER A N 1
ATOM 825 C CA . SER A 1 106 ? 1.389 -0.969 28.570 1.00 69.62 106 SER A CA 1
ATOM 826 C C . SER A 1 106 ? 0.981 -2.005 29.625 1.00 69.62 106 SER A C 1
ATOM 828 O O . SER A 1 106 ? -0.081 -1.911 30.235 1.00 69.62 106 SER A O 1
ATOM 830 N N . GLY A 1 107 ? 1.842 -3.001 29.851 1.00 72.38 107 GLY A N 1
ATOM 831 C CA . GLY A 1 107 ? 1.636 -4.033 30.875 1.00 72.38 107 GLY A CA 1
ATOM 832 C C . GLY A 1 107 ? 0.876 -5.284 30.421 1.00 72.38 107 GLY A C 1
ATOM 833 O O . GLY A 1 107 ? 0.734 -6.208 31.218 1.00 72.38 107 GLY A O 1
ATOM 834 N N . GLU A 1 108 ? 0.438 -5.362 29.163 1.00 76.00 108 GLU A N 1
ATOM 835 C CA . GLU A 1 108 ? -0.171 -6.575 28.605 1.00 76.00 108 GLU A CA 1
ATOM 836 C C . GLU A 1 108 ? 0.871 -7.528 28.006 1.00 76.00 108 GLU A C 1
ATOM 838 O O . GLU A 1 108 ? 1.889 -7.120 27.441 1.00 76.00 108 GLU A O 1
ATOM 843 N N . SER A 1 109 ? 0.612 -8.831 28.123 1.00 76.50 109 SER A N 1
ATOM 844 C CA . SER A 1 109 ? 1.441 -9.855 27.484 1.00 76.50 109 SER A CA 1
ATOM 845 C C . SER A 1 109 ? 1.139 -9.920 25.991 1.00 76.50 109 SER A C 1
ATOM 847 O O . SER A 1 109 ? -0.017 -9.860 25.588 1.00 76.50 109 SER A O 1
ATOM 849 N N . LYS A 1 110 ? 2.151 -10.179 25.153 1.00 75.00 110 LYS A N 1
ATOM 850 C CA . LYS A 1 110 ? 1.927 -10.391 23.711 1.00 75.00 110 LYS A CA 1
ATOM 851 C C . LYS A 1 110 ? 0.884 -11.477 23.410 1.00 75.00 110 LYS A C 1
ATOM 853 O O . LYS A 1 110 ? 0.203 -11.410 22.398 1.00 75.00 110 LYS A O 1
ATOM 858 N N . SER A 1 111 ? 0.749 -12.457 24.304 1.00 75.94 111 SER A N 1
ATOM 859 C CA . SER A 1 111 ? -0.213 -13.560 24.183 1.00 75.94 111 SER A CA 1
ATOM 860 C C . SER A 1 111 ? -1.681 -13.170 24.409 1.00 75.94 111 SER A C 1
ATOM 862 O O . SER A 1 111 ? -2.561 -13.945 24.042 1.00 75.94 111 SER A O 1
ATOM 864 N N . THR A 1 112 ? -1.964 -12.005 25.006 1.00 79.31 112 THR A N 1
ATOM 865 C CA . THR A 1 112 ? -3.342 -11.531 25.240 1.00 79.31 112 THR A CA 1
ATOM 866 C C . THR A 1 112 ? -3.882 -10.696 24.083 1.00 79.31 112 THR A C 1
ATOM 868 O O . THR A 1 112 ? -5.078 -10.407 24.045 1.00 79.31 112 THR A O 1
ATOM 871 N N . ILE A 1 113 ? -3.023 -10.345 23.123 1.00 81.12 113 ILE A N 1
ATOM 872 C CA . ILE A 1 113 ? -3.377 -9.550 21.953 1.00 81.12 113 ILE A CA 1
ATOM 873 C C . ILE A 1 113 ? -3.964 -10.485 20.892 1.00 81.12 113 ILE A C 1
ATOM 875 O O . ILE A 1 113 ? -3.301 -11.446 20.488 1.00 81.12 113 ILE A O 1
ATOM 879 N N . PRO A 1 114 ? -5.197 -10.234 20.425 1.00 85.25 114 PRO A N 1
ATOM 880 C CA . PRO A 1 114 ? -5.774 -10.992 19.327 1.00 85.25 114 PRO A CA 1
ATOM 881 C C . PRO A 1 114 ? -4.909 -10.871 18.070 1.00 85.25 114 PRO A C 1
ATOM 883 O O . PRO A 1 114 ? -4.508 -9.774 17.689 1.00 85.25 114 PRO A O 1
ATOM 886 N N . ALA A 1 115 ? -4.642 -11.999 17.416 1.00 82.44 115 ALA A N 1
ATOM 887 C CA . ALA A 1 115 ? -3.965 -11.991 16.129 1.00 82.44 115 ALA A CA 1
ATOM 888 C C . ALA A 1 115 ? -4.867 -11.356 15.060 1.00 82.44 115 ALA A C 1
ATOM 890 O O . ALA A 1 115 ? -6.053 -11.679 14.980 1.00 82.44 115 ALA A O 1
ATOM 891 N N . LEU A 1 116 ? -4.275 -10.490 14.242 1.00 84.94 116 LEU A N 1
ATOM 892 C CA . LEU A 1 116 ? -4.837 -10.002 12.988 1.00 84.94 116 LEU A CA 1
ATOM 893 C C . LEU A 1 116 ? -4.150 -10.743 11.846 1.00 84.94 116 LEU A C 1
ATOM 895 O O . LEU A 1 116 ? -2.925 -10.889 11.850 1.00 84.94 116 LEU A O 1
ATOM 899 N N . VAL A 1 117 ? -4.935 -11.221 10.887 1.00 84.19 117 VAL A N 1
ATOM 900 C CA . VAL A 1 117 ? -4.406 -11.846 9.673 1.00 84.19 117 VAL A CA 1
ATOM 901 C C . VAL A 1 117 ? -4.433 -10.803 8.564 1.00 84.19 117 VAL A C 1
ATOM 903 O O . VAL A 1 117 ? -5.494 -10.270 8.267 1.00 84.19 117 VAL A O 1
ATOM 906 N N . GLY A 1 118 ? -3.278 -10.496 7.976 1.00 81.69 118 GLY A N 1
ATOM 907 C CA . GLY A 1 118 ? -3.180 -9.633 6.797 1.00 81.69 118 GLY A CA 1
ATOM 908 C C . GLY A 1 118 ? -3.000 -10.449 5.521 1.00 81.69 118 GLY A C 1
ATOM 909 O O . GLY A 1 118 ? -2.404 -11.530 5.548 1.00 81.69 118 GLY A O 1
ATOM 910 N N . GLU A 1 119 ? -3.503 -9.926 4.408 1.00 83.06 119 GLU A N 1
ATOM 911 C CA . GLU A 1 119 ? -3.273 -10.492 3.080 1.00 83.06 119 GLU A CA 1
ATOM 912 C C . GLU A 1 119 ? -1.871 -10.158 2.544 1.00 83.06 119 GLU A C 1
ATOM 914 O O . GLU A 1 119 ? -1.172 -9.252 3.013 1.00 83.06 119 GLU A O 1
ATOM 919 N N . ILE A 1 120 ? -1.423 -10.937 1.557 1.00 72.50 120 ILE A N 1
ATOM 920 C CA . ILE A 1 120 ? -0.132 -10.715 0.902 1.00 72.50 120 ILE A CA 1
ATOM 921 C C . ILE A 1 120 ? -0.154 -9.350 0.208 1.00 72.50 120 ILE A C 1
ATOM 923 O O . ILE A 1 120 ? -1.145 -8.954 -0.400 1.00 72.50 120 ILE A O 1
ATOM 927 N N . GLY A 1 121 ? 0.957 -8.617 0.309 1.00 74.69 121 GLY A N 1
ATOM 928 C CA . GLY A 1 121 ? 1.043 -7.281 -0.273 1.00 74.69 121 GLY A CA 1
ATOM 929 C C . GLY A 1 121 ? 0.128 -6.266 0.412 1.00 74.69 121 GLY A C 1
ATOM 930 O O . GLY A 1 121 ? -0.290 -5.325 -0.250 1.00 74.69 121 GLY A O 1
ATOM 931 N N . GLY A 1 122 ? -0.173 -6.447 1.704 1.00 84.38 122 GLY A N 1
ATOM 932 C CA . GLY A 1 122 ? -1.041 -5.563 2.484 1.00 84.38 122 GLY A CA 1
ATOM 933 C C . GLY A 1 122 ? -0.800 -4.074 2.219 1.00 84.38 122 GLY A C 1
ATOM 934 O O . GLY A 1 122 ? 0.329 -3.579 2.327 1.00 84.38 122 GLY A O 1
ATOM 935 N N . ILE A 1 123 ? -1.867 -3.361 1.852 1.00 90.50 123 ILE A N 1
ATOM 936 C CA . ILE A 1 123 ? -1.840 -1.922 1.532 1.00 90.50 123 ILE A CA 1
ATOM 937 C C . ILE A 1 123 ? -1.336 -1.088 2.727 1.00 90.50 123 ILE A C 1
ATOM 939 O O . ILE A 1 123 ? -0.684 -0.058 2.550 1.00 90.50 123 ILE A O 1
ATOM 943 N N . ASP A 1 124 ? -1.580 -1.540 3.954 1.00 90.12 124 ASP A N 1
ATOM 944 C CA . ASP A 1 124 ? -1.102 -0.922 5.193 1.00 90.12 124 ASP A CA 1
ATOM 945 C C . ASP A 1 124 ? 0.437 -0.875 5.294 1.00 90.12 124 ASP A C 1
ATOM 947 O O . ASP A 1 124 ? 1.000 0.044 5.896 1.00 90.12 124 ASP A O 1
ATOM 951 N N . SER A 1 125 ? 1.140 -1.802 4.634 1.00 89.31 125 SER A N 1
ATOM 952 C CA . SER A 1 125 ? 2.601 -1.957 4.725 1.00 89.31 125 SER A CA 1
ATOM 953 C C . SER A 1 125 ? 3.424 -0.807 4.124 1.00 89.31 125 SER A C 1
ATOM 955 O O . SER A 1 125 ? 4.653 -0.783 4.271 1.00 89.31 125 SER A O 1
ATOM 957 N N . VAL A 1 126 ? 2.784 0.149 3.438 1.00 93.50 126 VAL A N 1
ATOM 958 C CA . VAL A 1 126 ? 3.476 1.254 2.751 1.00 93.50 126 VAL A CA 1
ATOM 959 C C . VAL A 1 126 ? 3.233 2.640 3.345 1.00 93.50 126 VAL A C 1
ATOM 961 O O . VAL A 1 126 ? 3.903 3.594 2.954 1.00 93.50 126 VAL A O 1
ATOM 964 N N . ILE A 1 127 ? 2.345 2.778 4.330 1.00 93.81 127 ILE A N 1
ATOM 965 C CA . ILE A 1 127 ? 1.964 4.100 4.862 1.00 93.81 127 ILE A CA 1
ATOM 966 C C . ILE A 1 127 ? 3.082 4.840 5.602 1.00 93.81 127 ILE A C 1
ATOM 968 O O . ILE A 1 127 ? 3.045 6.056 5.729 1.00 93.81 127 ILE A O 1
ATOM 972 N N . ASN A 1 128 ? 4.061 4.109 6.132 1.00 91.12 128 ASN A N 1
ATOM 973 C CA . ASN A 1 128 ? 5.211 4.661 6.847 1.00 91.12 128 ASN A CA 1
ATOM 974 C C . ASN A 1 128 ? 6.503 4.058 6.289 1.00 91.12 128 ASN A C 1
ATOM 976 O O . ASN A 1 128 ? 7.439 3.790 7.044 1.00 91.12 128 ASN A O 1
ATOM 980 N N . ARG A 1 129 ? 6.531 3.787 4.975 1.00 91.75 129 ARG A N 1
ATOM 981 C CA . ARG A 1 129 ? 7.647 3.090 4.328 1.00 91.75 129 ARG A CA 1
ATOM 982 C C . ARG A 1 129 ? 8.951 3.866 4.435 1.00 91.75 129 ARG A C 1
ATOM 984 O O . ARG A 1 129 ? 9.994 3.259 4.624 1.00 91.75 129 ARG A O 1
ATOM 991 N N . THR A 1 130 ? 8.892 5.188 4.346 1.00 93.56 130 THR A N 1
ATOM 992 C CA . THR A 1 130 ? 10.040 6.085 4.514 1.00 93.56 130 THR A CA 1
ATOM 993 C C . THR A 1 130 ? 9.707 7.207 5.497 1.00 93.56 130 THR A C 1
ATOM 995 O O . THR A 1 130 ? 8.576 7.326 5.975 1.00 93.56 130 THR A O 1
ATOM 998 N N . ASN A 1 131 ? 10.678 8.073 5.788 1.00 91.31 131 ASN A N 1
ATOM 999 C CA . ASN A 1 131 ? 10.448 9.300 6.561 1.00 91.31 131 ASN A CA 1
ATOM 1000 C C . ASN A 1 131 ? 9.844 10.450 5.729 1.00 91.31 131 ASN A C 1
ATOM 1002 O O . ASN A 1 131 ? 9.613 11.532 6.265 1.00 91.31 131 ASN A O 1
ATOM 1006 N N . ASN A 1 132 ? 9.591 10.242 4.433 1.00 94.31 132 ASN A N 1
ATOM 1007 C CA . ASN A 1 132 ? 8.976 11.232 3.556 1.00 94.31 132 ASN A CA 1
ATOM 1008 C C . ASN A 1 132 ? 7.478 10.936 3.382 1.00 94.31 132 ASN A C 1
ATOM 1010 O O . ASN A 1 132 ? 7.088 9.967 2.731 1.00 94.31 132 ASN A O 1
ATOM 1014 N N . GLU A 1 133 ? 6.637 11.785 3.974 1.00 94.56 133 GLU A N 1
ATOM 1015 C CA . GLU A 1 133 ? 5.183 11.597 3.979 1.00 94.56 133 GLU A CA 1
ATOM 1016 C C . GLU A 1 133 ? 4.556 11.713 2.583 1.00 94.56 133 GLU A C 1
ATOM 1018 O O . GLU A 1 133 ? 3.669 10.926 2.253 1.00 94.56 133 GLU A O 1
ATOM 1023 N N . ASP A 1 134 ? 5.050 12.620 1.740 1.00 96.25 134 ASP A N 1
ATOM 1024 C CA . ASP A 1 134 ? 4.537 12.805 0.378 1.00 96.25 134 ASP A CA 1
ATOM 1025 C C . ASP A 1 134 ? 4.800 11.571 -0.488 1.00 96.25 134 ASP A C 1
ATOM 1027 O O . ASP A 1 134 ? 3.926 11.118 -1.232 1.00 96.25 134 ASP A O 1
ATOM 1031 N N . PHE A 1 135 ? 5.989 10.983 -0.350 1.00 97.50 135 PHE A N 1
ATOM 1032 C CA . PHE A 1 135 ? 6.338 9.732 -1.004 1.00 97.50 135 PHE A CA 1
ATOM 1033 C C . PHE A 1 135 ? 5.492 8.568 -0.488 1.00 97.50 135 PHE A C 1
ATOM 1035 O O . PHE A 1 135 ? 4.946 7.823 -1.299 1.00 97.50 135 PHE A O 1
ATOM 1042 N N . ASN A 1 136 ? 5.336 8.419 0.831 1.00 97.38 136 ASN A N 1
ATOM 1043 C CA . ASN A 1 136 ? 4.503 7.357 1.405 1.00 97.38 136 ASN A CA 1
ATOM 1044 C C . ASN A 1 136 ? 3.050 7.462 0.934 1.00 97.38 136 ASN A C 1
ATOM 1046 O O . ASN A 1 136 ? 2.436 6.451 0.594 1.00 97.38 136 ASN A O 1
ATOM 1050 N N . LYS A 1 137 ? 2.516 8.685 0.852 1.00 97.81 137 LYS A N 1
ATOM 1051 C CA . LYS A 1 137 ? 1.184 8.941 0.308 1.00 97.81 137 LYS A CA 1
ATOM 1052 C C . LYS A 1 137 ? 1.098 8.539 -1.159 1.00 97.81 137 LYS A C 1
ATOM 1054 O O . LYS A 1 137 ? 0.208 7.783 -1.523 1.00 97.81 137 LYS A O 1
ATOM 1059 N N . ALA A 1 138 ? 2.039 8.971 -1.995 1.00 98.25 138 ALA A N 1
ATOM 1060 C CA . ALA A 1 138 ? 2.073 8.577 -3.403 1.00 98.25 138 ALA A CA 1
ATOM 1061 C C . ALA A 1 138 ? 2.200 7.053 -3.595 1.00 98.25 138 ALA A C 1
ATOM 1063 O O . ALA A 1 138 ? 1.566 6.476 -4.483 1.00 98.25 138 ALA A O 1
ATOM 1064 N N . LEU A 1 139 ? 2.994 6.392 -2.750 1.00 98.12 139 LEU A N 1
ATOM 1065 C CA . LEU A 1 139 ? 3.168 4.945 -2.756 1.00 98.12 139 LEU A CA 1
ATOM 1066 C C . LEU A 1 139 ? 1.882 4.221 -2.355 1.00 98.12 139 LEU A C 1
ATOM 1068 O O . LEU A 1 139 ? 1.482 3.294 -3.052 1.00 98.12 139 LEU A O 1
ATOM 1072 N N . PHE A 1 140 ? 1.202 4.678 -1.303 1.00 97.94 140 PHE A N 1
ATOM 1073 C CA . PHE A 1 140 ? -0.110 4.170 -0.898 1.00 97.94 140 PHE A CA 1
ATOM 1074 C C . PHE A 1 140 ? -1.142 4.277 -2.025 1.00 97.94 140 PHE A C 1
ATOM 1076 O O . PHE A 1 140 ? -1.773 3.280 -2.370 1.00 97.94 140 PHE A O 1
ATOM 1083 N N . GLU A 1 141 ? -1.266 5.459 -2.639 1.00 97.88 141 GLU A N 1
ATOM 1084 C CA . GLU A 1 141 ? -2.206 5.697 -3.743 1.00 97.88 141 GLU A CA 1
ATOM 1085 C C . GLU A 1 141 ? -1.914 4.782 -4.941 1.00 97.88 141 GLU A C 1
ATOM 1087 O O . GLU A 1 141 ? -2.831 4.321 -5.605 1.00 97.88 141 GLU A O 1
ATOM 1092 N N . THR A 1 142 ? -0.643 4.452 -5.178 1.00 98.12 142 THR A N 1
ATOM 1093 C CA . THR A 1 142 ? -0.249 3.519 -6.243 1.00 98.12 142 THR A CA 1
ATOM 1094 C C . THR A 1 142 ? -0.579 2.072 -5.886 1.00 98.12 142 THR A C 1
ATOM 1096 O O . THR A 1 142 ? -1.135 1.337 -6.692 1.00 98.12 142 THR A O 1
ATOM 1099 N N . VAL A 1 143 ? -0.231 1.644 -4.672 1.00 97.31 143 VAL A N 1
ATOM 1100 C CA . VAL A 1 143 ? -0.375 0.256 -4.213 1.00 97.31 143 VAL A CA 1
ATOM 1101 C C . VAL A 1 143 ? -1.841 -0.163 -4.124 1.00 97.31 143 VAL A C 1
ATOM 1103 O O . VAL A 1 143 ? -2.177 -1.296 -4.473 1.00 97.31 143 VAL A O 1
ATOM 1106 N N . ARG A 1 144 ? -2.733 0.741 -3.707 1.00 95.56 144 ARG A N 1
ATOM 1107 C CA . ARG A 1 144 ? -4.169 0.442 -3.618 1.00 95.56 144 ARG A CA 1
ATOM 1108 C C . ARG A 1 144 ? -4.857 0.259 -4.979 1.00 95.56 144 ARG A C 1
ATOM 1110 O O . ARG A 1 144 ? -5.937 -0.315 -5.020 1.00 95.56 144 ARG A O 1
ATOM 1117 N N . GLU A 1 145 ? -4.248 0.732 -6.069 1.00 95.31 145 GLU A N 1
ATOM 1118 C CA . GLU A 1 145 ? -4.784 0.628 -7.438 1.00 95.31 145 GLU A CA 1
ATOM 1119 C C . GLU A 1 145 ? -4.365 -0.661 -8.169 1.00 95.31 145 GLU A C 1
ATOM 1121 O O . GLU A 1 145 ? -4.870 -0.949 -9.253 1.00 95.31 145 GLU A O 1
ATOM 1126 N N . ILE A 1 146 ? -3.431 -1.440 -7.614 1.00 96.00 146 ILE A N 1
ATOM 1127 C CA . ILE A 1 146 ? -2.964 -2.692 -8.227 1.00 96.00 146 ILE A CA 1
ATOM 1128 C C . ILE A 1 146 ? -3.915 -3.820 -7.823 1.00 96.00 146 ILE A C 1
ATOM 1130 O O . ILE A 1 146 ? -3.851 -4.265 -6.695 1.00 96.00 146 ILE A O 1
ATOM 1134 N N . ASP A 1 147 ? -4.801 -4.317 -8.681 1.00 92.69 147 ASP A N 1
ATOM 1135 C CA . ASP A 1 147 ? -5.798 -5.306 -8.226 1.00 92.69 147 ASP A CA 1
ATOM 1136 C C . ASP A 1 147 ? -5.191 -6.659 -7.800 1.00 92.69 147 ASP A C 1
ATOM 1138 O O . ASP A 1 147 ? -5.637 -7.243 -6.816 1.00 92.69 147 ASP A O 1
ATOM 1142 N N . ASP A 1 148 ? -4.156 -7.141 -8.495 1.00 94.19 148 ASP A N 1
ATOM 1143 C CA . ASP A 1 148 ? -3.529 -8.439 -8.218 1.00 94.19 148 ASP A CA 1
ATOM 1144 C C . ASP A 1 148 ? -2.566 -8.380 -7.018 1.00 94.19 148 ASP A C 1
ATOM 1146 O O . ASP A 1 148 ? -1.605 -7.605 -6.999 1.00 94.19 148 ASP A O 1
ATOM 1150 N N . ASP A 1 149 ? -2.793 -9.235 -6.017 1.00 93.00 149 ASP A N 1
ATOM 1151 C CA . ASP A 1 149 ? -2.004 -9.254 -4.777 1.00 93.00 149 ASP A CA 1
ATOM 1152 C C . ASP A 1 149 ? -0.530 -9.599 -4.996 1.00 93.00 149 ASP A C 1
ATOM 1154 O O . ASP A 1 149 ? 0.345 -9.064 -4.309 1.00 93.00 149 ASP A O 1
ATOM 1158 N N . MET A 1 150 ? -0.229 -10.480 -5.954 1.00 93.00 150 MET A N 1
ATOM 1159 C CA . MET A 1 150 ? 1.144 -10.885 -6.240 1.00 93.00 150 MET A CA 1
ATOM 1160 C C . MET A 1 150 ? 1.892 -9.775 -6.982 1.00 93.00 150 MET A C 1
ATOM 1162 O O . MET A 1 150 ? 3.049 -9.491 -6.674 1.00 93.00 150 MET A O 1
ATOM 1166 N N . GLU A 1 151 ? 1.239 -9.108 -7.932 1.00 95.25 151 GLU A N 1
ATOM 1167 C CA . GLU A 1 151 ? 1.744 -7.913 -8.605 1.00 95.25 151 GLU A CA 1
ATOM 1168 C C . GLU A 1 151 ? 2.017 -6.796 -7.595 1.00 95.25 151 GLU A C 1
ATOM 1170 O O . GLU A 1 151 ? 3.114 -6.230 -7.584 1.00 95.25 151 GLU A O 1
ATOM 1175 N N . ARG A 1 152 ? 1.063 -6.534 -6.695 1.00 96.19 152 ARG A N 1
ATOM 1176 C CA . ARG A 1 152 ? 1.200 -5.555 -5.613 1.00 96.19 152 ARG A CA 1
ATOM 1177 C C . ARG A 1 152 ? 2.376 -5.891 -4.706 1.00 96.19 152 ARG A C 1
ATOM 1179 O O . ARG A 1 152 ? 3.230 -5.036 -4.474 1.00 96.19 152 ARG A O 1
ATOM 1186 N N . PHE A 1 153 ? 2.461 -7.130 -4.228 1.00 94.62 153 PHE A N 1
ATOM 1187 C CA . PHE A 1 153 ? 3.568 -7.582 -3.391 1.00 94.62 153 PHE A CA 1
ATOM 1188 C C . PHE A 1 153 ? 4.918 -7.421 -4.095 1.00 94.62 153 PHE A C 1
ATOM 1190 O O . PHE A 1 153 ? 5.842 -6.837 -3.528 1.00 94.62 153 PHE A O 1
ATOM 1197 N N . ASN A 1 154 ? 5.025 -7.867 -5.348 1.00 94.69 154 ASN A N 1
ATOM 1198 C CA . ASN A 1 154 ? 6.247 -7.739 -6.139 1.00 94.69 154 ASN A CA 1
ATOM 1199 C C . ASN A 1 154 ? 6.654 -6.274 -6.332 1.00 94.69 154 ASN A C 1
ATOM 1201 O O . ASN A 1 154 ? 7.836 -5.951 -6.219 1.00 94.69 154 ASN A O 1
ATOM 1205 N N . PHE A 1 155 ? 5.694 -5.381 -6.580 1.00 97.69 155 PHE A N 1
ATOM 1206 C CA . PHE A 1 155 ? 5.954 -3.949 -6.677 1.00 97.69 155 PHE A CA 1
ATOM 1207 C C . PHE A 1 155 ? 6.476 -3.372 -5.355 1.00 97.69 155 PHE A C 1
ATOM 1209 O O . PHE A 1 155 ? 7.492 -2.675 -5.351 1.00 97.69 155 PHE A O 1
ATOM 1216 N N . ILE A 1 156 ? 5.837 -3.702 -4.228 1.00 95.56 156 ILE A N 1
ATOM 1217 C CA . ILE A 1 156 ? 6.264 -3.255 -2.894 1.00 95.56 156 ILE A CA 1
ATOM 1218 C C . ILE A 1 156 ? 7.691 -3.727 -2.598 1.00 95.56 156 ILE A C 1
ATOM 1220 O O . ILE A 1 156 ? 8.520 -2.922 -2.166 1.00 95.56 156 ILE A O 1
ATOM 1224 N N . VAL A 1 157 ? 7.992 -5.005 -2.857 1.00 93.38 157 VAL A N 1
ATOM 1225 C CA . VAL A 1 157 ? 9.334 -5.587 -2.684 1.00 93.38 157 VAL A CA 1
ATOM 1226 C C . VAL A 1 157 ? 10.359 -4.862 -3.553 1.00 93.38 157 VAL A C 1
ATOM 1228 O O . VAL A 1 157 ? 11.439 -4.521 -3.077 1.00 93.38 157 VAL A O 1
ATOM 1231 N N . GLU A 1 158 ? 10.027 -4.571 -4.810 1.00 95.38 158 GLU A N 1
ATOM 1232 C CA . GLU A 1 158 ? 10.944 -3.874 -5.706 1.00 95.38 158 GLU A CA 1
ATOM 1233 C C . GLU A 1 158 ? 11.247 -2.452 -5.221 1.00 95.38 158 GLU A C 1
ATOM 1235 O O . GLU A 1 158 ? 12.410 -2.049 -5.170 1.00 95.38 158 GLU A O 1
ATOM 1240 N N . ILE A 1 159 ? 10.227 -1.700 -4.796 1.00 96.19 159 ILE A N 1
ATOM 1241 C CA . ILE A 1 159 ? 10.424 -0.376 -4.195 1.00 96.19 159 ILE A CA 1
ATOM 1242 C C . ILE A 1 159 ? 11.332 -0.481 -2.972 1.00 96.19 159 ILE A C 1
ATOM 1244 O O . ILE A 1 159 ? 12.300 0.270 -2.862 1.00 96.19 159 ILE A O 1
ATOM 1248 N N . SER A 1 160 ? 11.080 -1.441 -2.087 1.00 92.94 160 SER A N 1
ATOM 1249 C CA . SER A 1 160 ? 11.856 -1.563 -0.855 1.00 92.94 160 SER A CA 1
ATOM 1250 C C . SER A 1 160 ? 13.304 -1.988 -1.060 1.00 92.94 160 SER A C 1
ATOM 1252 O O . SER A 1 160 ? 14.197 -1.408 -0.442 1.00 92.94 160 SER A O 1
ATOM 1254 N N . ASN A 1 161 ? 13.571 -2.885 -2.008 1.00 91.50 161 ASN A N 1
ATOM 1255 C CA . ASN A 1 161 ? 14.938 -3.229 -2.398 1.00 91.50 161 ASN A CA 1
ATOM 1256 C C . ASN A 1 161 ? 15.727 -2.008 -2.889 1.00 91.50 161 ASN A C 1
ATOM 1258 O O . ASN A 1 161 ? 16.927 -1.907 -2.641 1.00 91.50 161 ASN A O 1
ATOM 1262 N N . ASN A 1 162 ? 15.066 -1.071 -3.574 1.00 93.38 162 ASN A N 1
ATOM 1263 C CA . ASN A 1 162 ? 15.720 0.132 -4.085 1.00 93.38 162 ASN A CA 1
ATOM 1264 C C . ASN A 1 162 ? 15.764 1.287 -3.067 1.00 93.38 162 ASN A C 1
ATOM 1266 O O . ASN A 1 162 ? 16.621 2.159 -3.188 1.00 93.38 162 ASN A O 1
ATOM 1270 N N . LEU A 1 163 ? 14.883 1.295 -2.063 1.00 92.12 163 LEU A N 1
ATOM 1271 C CA . LEU A 1 163 ? 14.963 2.215 -0.924 1.00 92.12 163 LEU A CA 1
ATOM 1272 C C . LEU A 1 163 ? 16.110 1.853 0.033 1.00 92.12 163 LEU A C 1
ATOM 1274 O O . LEU A 1 163 ? 16.650 2.745 0.685 1.00 92.12 163 LEU A O 1
ATOM 1278 N N . GLY A 1 164 ? 16.462 0.564 0.142 1.00 87.50 164 GLY A N 1
ATOM 1279 C CA . GLY A 1 164 ? 17.404 0.007 1.126 1.00 87.50 164 GLY A CA 1
ATOM 1280 C C . GLY A 1 164 ? 17.168 0.551 2.545 1.00 87.50 164 GLY A C 1
ATOM 1281 O O . GLY A 1 164 ? 16.045 0.549 3.005 1.00 87.50 164 GLY A O 1
ATOM 1282 N N . PHE A 1 165 ? 18.178 1.036 3.263 1.00 85.12 165 PHE A N 1
ATOM 1283 C CA . PHE A 1 165 ? 18.063 1.672 4.597 1.00 85.12 165 PHE A CA 1
ATOM 1284 C C . PHE A 1 165 ? 17.171 2.941 4.668 1.00 85.12 165 PHE A C 1
ATOM 1286 O O . PHE A 1 165 ? 16.923 3.404 5.778 1.00 85.12 165 PHE A O 1
ATOM 1293 N N . ASN A 1 166 ? 16.662 3.505 3.558 1.00 88.44 166 ASN A N 1
ATOM 1294 C CA . ASN A 1 166 ? 15.557 4.487 3.618 1.00 88.44 166 ASN A CA 1
ATOM 1295 C C . ASN A 1 166 ? 14.183 3.817 3.805 1.00 88.44 166 ASN A C 1
ATOM 1297 O O . ASN A 1 166 ? 13.189 4.505 4.037 1.00 88.44 166 ASN A O 1
ATOM 1301 N N . ASP A 1 167 ? 14.122 2.490 3.681 1.00 89.88 167 ASP A N 1
ATOM 1302 C CA . ASP A 1 167 ? 12.967 1.678 4.025 1.00 89.88 167 ASP A CA 1
ATOM 1303 C C . ASP A 1 167 ? 12.930 1.428 5.535 1.00 89.88 167 ASP A C 1
ATOM 1305 O O . ASP A 1 167 ? 13.708 0.640 6.078 1.00 89.88 167 ASP A O 1
ATOM 1309 N N . ASN A 1 168 ? 11.969 2.055 6.206 1.00 87.31 168 ASN A N 1
ATOM 1310 C CA . ASN A 1 168 ? 11.734 1.916 7.639 1.00 87.31 168 ASN A CA 1
ATOM 1311 C C . ASN A 1 168 ? 11.449 0.464 8.062 1.00 87.31 168 ASN A C 1
ATOM 1313 O O . ASN A 1 168 ? 11.651 0.127 9.227 1.00 87.31 168 ASN A O 1
ATOM 1317 N N . TYR A 1 169 ? 11.003 -0.403 7.145 1.00 75.00 169 TYR A N 1
ATOM 1318 C CA . TYR A 1 169 ? 10.770 -1.820 7.432 1.00 75.00 169 TYR A CA 1
ATOM 1319 C C . TYR A 1 169 ? 12.073 -2.634 7.506 1.00 75.00 169 TYR A C 1
ATOM 1321 O O . TYR A 1 169 ? 12.159 -3.601 8.258 1.00 75.00 169 TYR A O 1
ATOM 1329 N N . ASN A 1 170 ? 13.094 -2.231 6.745 1.00 65.50 170 ASN A N 1
ATOM 1330 C CA . ASN A 1 170 ? 14.366 -2.948 6.600 1.00 65.50 170 ASN A CA 1
ATOM 1331 C C . ASN A 1 170 ? 15.557 -2.206 7.238 1.00 65.50 170 ASN A C 1
ATOM 1333 O O . ASN A 1 170 ? 16.704 -2.643 7.122 1.00 65.50 170 ASN A O 1
ATOM 1337 N N . ALA A 1 171 ? 15.313 -1.080 7.912 1.00 62.88 171 ALA A N 1
ATOM 1338 C CA . ALA A 1 171 ? 16.354 -0.250 8.499 1.00 62.88 171 ALA A CA 1
ATOM 1339 C C . ALA A 1 171 ? 16.985 -0.901 9.747 1.00 62.88 171 ALA A C 1
ATOM 1341 O O . ALA A 1 171 ? 16.579 -0.658 10.881 1.00 62.88 171 ALA A O 1
ATOM 1342 N N . THR A 1 172 ? 18.058 -1.668 9.560 1.00 56.84 172 THR A N 1
ATOM 1343 C CA . THR A 1 172 ? 19.137 -1.754 10.556 1.00 56.84 172 THR A CA 1
ATOM 1344 C C . THR A 1 172 ? 20.187 -0.722 10.172 1.00 56.84 172 THR A C 1
ATOM 1346 O O . THR A 1 172 ? 20.930 -0.942 9.217 1.00 56.84 172 THR A O 1
ATOM 1349 N N . SER A 1 173 ? 20.206 0.428 10.854 1.00 55.81 173 SER A N 1
ATOM 1350 C CA . SER A 1 173 ? 21.124 1.528 10.528 1.00 55.81 173 SER A CA 1
ATOM 1351 C C . SER A 1 173 ? 22.577 1.042 10.583 1.00 55.81 173 SER A C 1
ATOM 1353 O O . SER A 1 173 ? 23.015 0.624 11.657 1.00 55.81 173 SER A O 1
ATOM 1355 N N . PRO A 1 174 ? 23.356 1.105 9.490 1.00 55.44 174 PRO A N 1
ATOM 1356 C CA . PRO A 1 174 ? 24.802 1.053 9.620 1.00 55.44 174 PRO A CA 1
ATOM 1357 C C . PRO A 1 174 ? 25.263 2.305 10.383 1.00 55.44 174 PRO A C 1
ATOM 1359 O O . PRO A 1 174 ? 24.680 3.384 10.246 1.00 55.44 174 PRO A O 1
ATOM 1362 N N . GLU A 1 175 ? 26.281 2.164 11.229 1.00 50.94 175 GLU A N 1
ATOM 1363 C CA . GLU A 1 175 ? 26.974 3.321 11.795 1.00 50.94 175 GLU A CA 1
ATOM 1364 C C . GLU A 1 175 ? 27.711 4.047 10.658 1.00 50.94 175 GLU A C 1
ATOM 1366 O O . GLU A 1 175 ? 28.605 3.474 10.037 1.00 50.94 175 GLU A O 1
ATOM 1371 N N . GLY A 1 176 ? 27.334 5.298 10.377 1.00 52.16 176 GLY A N 1
ATOM 1372 C CA . GLY A 1 176 ? 28.013 6.155 9.398 1.00 52.16 176 GLY A CA 1
ATOM 1373 C C . GLY A 1 176 ? 27.089 6.697 8.303 1.00 52.16 176 GLY A C 1
ATOM 1374 O O . GLY A 1 176 ? 26.458 5.936 7.585 1.00 52.16 176 GLY A O 1
ATOM 1375 N N . GLU A 1 177 ? 27.039 8.029 8.220 1.00 53.16 177 GLU A N 1
ATOM 1376 C CA . GLU A 1 177 ? 26.460 8.900 7.178 1.00 53.16 177 GLU A CA 1
ATOM 1377 C C . GLU A 1 177 ? 25.115 8.488 6.530 1.00 53.16 177 GLU A C 1
ATOM 1379 O O . GLU A 1 177 ? 25.019 7.619 5.666 1.00 53.16 177 GLU A O 1
ATOM 1384 N N . ASN A 1 178 ? 24.063 9.235 6.899 1.00 57.22 178 ASN A N 1
ATOM 1385 C CA . ASN A 1 178 ? 22.739 9.251 6.270 1.00 57.22 178 ASN A CA 1
ATOM 1386 C C . ASN A 1 178 ? 22.825 9.428 4.742 1.00 57.22 178 ASN A C 1
ATOM 1388 O O . ASN A 1 178 ? 22.905 10.545 4.231 1.00 57.22 178 ASN A O 1
ATOM 1392 N N . TRP A 1 179 ? 22.664 8.340 4.001 1.00 68.81 179 TRP A N 1
ATOM 1393 C CA . TRP A 1 179 ? 22.329 8.326 2.574 1.00 68.81 179 TRP A CA 1
ATOM 1394 C C . TRP A 1 179 ? 20.815 8.531 2.384 1.00 68.81 179 TRP A C 1
ATOM 1396 O O . TRP A 1 179 ? 20.109 7.801 1.691 1.00 68.81 179 TRP A O 1
ATOM 1406 N N . GLU A 1 180 ? 20.277 9.516 3.085 1.00 82.75 180 GLU A N 1
ATOM 1407 C CA . GLU A 1 180 ? 18.856 9.808 3.053 1.00 82.75 180 GLU A CA 1
ATOM 1408 C C . GLU A 1 180 ? 18.449 10.253 1.641 1.00 82.75 180 GLU A C 1
ATOM 1410 O O . GLU A 1 180 ? 19.041 11.177 1.075 1.00 82.75 180 GLU A O 1
ATOM 1415 N N . ILE A 1 181 ? 17.426 9.622 1.066 1.00 89.38 181 ILE A N 1
ATOM 1416 C CA . ILE A 1 181 ? 16.854 10.061 -0.206 1.00 89.38 181 ILE A CA 1
ATOM 1417 C C . ILE A 1 181 ? 16.166 11.405 0.040 1.00 89.38 181 ILE A C 1
ATOM 1419 O O . ILE A 1 181 ? 15.124 11.485 0.687 1.00 89.38 181 ILE A O 1
ATOM 1423 N N . LYS A 1 182 ? 16.763 12.478 -0.483 1.00 88.69 182 LYS A N 1
ATOM 1424 C CA . LYS A 1 182 ? 16.213 13.840 -0.386 1.00 88.69 182 LYS A CA 1
ATOM 1425 C C . LYS A 1 182 ? 15.243 14.175 -1.513 1.00 88.69 182 LYS A C 1
ATOM 1427 O O . LYS A 1 182 ? 14.315 14.949 -1.304 1.00 88.69 182 LYS A O 1
ATOM 1432 N N . ASP A 1 183 ? 15.457 13.598 -2.692 1.00 93.50 183 ASP A N 1
ATOM 1433 C CA . ASP A 1 183 ? 14.652 13.855 -3.883 1.00 93.50 183 ASP A CA 1
ATOM 1434 C C . ASP A 1 183 ? 13.988 12.566 -4.377 1.00 93.50 183 ASP A C 1
ATOM 1436 O O . ASP A 1 183 ? 14.532 11.814 -5.193 1.00 93.50 183 ASP A O 1
ATOM 1440 N N . TYR A 1 184 ? 12.773 12.330 -3.882 1.00 96.00 184 TYR A N 1
ATOM 1441 C CA . TYR A 1 184 ? 11.970 11.180 -4.280 1.00 96.00 184 TYR A CA 1
ATOM 1442 C C . TYR A 1 184 ? 11.472 11.264 -5.729 1.00 96.00 184 TYR A C 1
ATOM 1444 O O . TYR A 1 184 ? 11.212 10.227 -6.336 1.00 96.00 184 TYR A O 1
ATOM 1452 N N . LYS A 1 185 ? 11.418 12.459 -6.340 1.00 96.06 185 LYS A N 1
ATOM 1453 C CA . LYS A 1 185 ? 11.094 12.584 -7.767 1.00 96.06 185 LYS A CA 1
ATOM 1454 C C . LYS A 1 185 ? 12.220 11.991 -8.612 1.00 96.06 185 LYS A C 1
ATOM 1456 O O . LYS A 1 185 ? 11.962 11.139 -9.464 1.00 96.06 185 LYS A O 1
ATOM 1461 N N . SER A 1 186 ? 13.458 12.405 -8.346 1.00 96.31 186 SER A N 1
ATOM 1462 C CA . SER A 1 186 ? 14.639 11.875 -9.037 1.00 96.31 186 SER A CA 1
ATOM 1463 C C . SER A 1 186 ? 14.840 10.382 -8.764 1.00 96.31 186 SER A C 1
ATOM 1465 O O . SER A 1 186 ? 15.186 9.634 -9.680 1.00 96.31 186 SER A O 1
ATOM 1467 N N . PHE A 1 187 ? 14.555 9.919 -7.543 1.00 96.62 187 PHE A N 1
ATOM 1468 C CA . PHE A 1 187 ? 14.552 8.492 -7.207 1.00 96.62 187 PHE A CA 1
ATOM 1469 C C . PHE A 1 187 ? 13.596 7.691 -8.108 1.00 96.62 187 PHE A C 1
ATOM 1471 O O . PHE A 1 187 ? 14.034 6.760 -8.785 1.00 96.62 187 PHE A O 1
ATOM 1478 N N . ILE A 1 188 ? 12.319 8.088 -8.196 1.00 98.19 188 ILE A N 1
ATOM 1479 C CA . ILE A 1 188 ? 11.319 7.397 -9.029 1.00 98.19 188 ILE A CA 1
ATOM 1480 C C . ILE A 1 188 ? 11.738 7.400 -10.509 1.00 98.19 188 ILE A C 1
ATOM 1482 O O . ILE A 1 188 ? 11.653 6.371 -11.181 1.00 98.19 188 ILE A O 1
ATOM 1486 N N . GLN A 1 189 ? 12.236 8.529 -11.025 1.00 97.88 189 GLN A N 1
ATOM 1487 C CA . GLN A 1 189 ? 12.702 8.639 -12.415 1.00 97.88 189 GLN A CA 1
ATOM 1488 C C . GLN A 1 189 ? 13.919 7.753 -12.711 1.00 97.88 189 GLN A C 1
ATOM 1490 O O . GLN A 1 189 ? 14.017 7.175 -13.799 1.00 97.88 189 GLN A O 1
ATOM 1495 N N . THR A 1 190 ? 14.825 7.617 -11.742 1.00 97.44 190 THR A N 1
ATOM 1496 C CA . THR A 1 190 ? 15.989 6.730 -11.842 1.00 97.44 190 THR A CA 1
ATOM 1497 C C . THR A 1 190 ? 15.546 5.273 -11.914 1.00 97.44 190 THR A C 1
ATOM 1499 O O . THR A 1 190 ? 16.012 4.540 -12.785 1.00 97.44 190 THR A O 1
ATOM 1502 N N . LEU A 1 191 ? 14.591 4.861 -11.072 1.00 97.38 191 LEU A N 1
ATOM 1503 C CA . LEU A 1 191 ? 14.018 3.515 -11.140 1.00 97.38 191 LEU A CA 1
ATOM 1504 C C . LEU A 1 191 ? 13.326 3.261 -12.471 1.00 97.38 191 LEU A C 1
ATOM 1506 O O . LEU A 1 191 ? 13.589 2.247 -13.110 1.00 97.38 191 LEU A O 1
ATOM 1510 N N . LEU A 1 192 ? 12.489 4.193 -12.925 1.00 97.88 192 LEU A N 1
ATOM 1511 C CA . LEU A 1 192 ? 11.794 4.046 -14.197 1.00 97.88 192 LEU A CA 1
ATOM 1512 C C . LEU A 1 192 ? 12.783 3.872 -15.361 1.00 97.88 192 LEU A C 1
ATOM 1514 O O . LEU A 1 192 ? 12.577 3.008 -16.208 1.00 97.88 192 LEU A O 1
ATOM 1518 N N . SER A 1 193 ? 13.866 4.651 -15.385 1.00 98.12 193 SER A N 1
ATOM 1519 C CA . SER A 1 193 ? 14.919 4.529 -16.403 1.00 98.12 193 SER A CA 1
ATOM 1520 C C . SER A 1 193 ? 15.644 3.182 -16.321 1.00 98.12 193 SER A C 1
ATOM 1522 O O . SER A 1 193 ? 15.747 2.488 -17.329 1.00 98.12 193 SER A O 1
ATOM 1524 N N . LYS A 1 194 ? 16.058 2.767 -15.116 1.00 97.50 194 LYS A N 1
ATOM 1525 C CA . LYS A 1 194 ? 16.705 1.468 -14.864 1.00 97.50 194 LYS A CA 1
ATOM 1526 C C . LYS A 1 194 ? 15.848 0.302 -15.362 1.00 97.50 194 LYS A C 1
ATOM 1528 O O . LYS A 1 194 ? 16.343 -0.579 -16.058 1.00 97.50 194 LYS A O 1
ATOM 1533 N N . TYR A 1 195 ? 14.561 0.277 -15.016 1.00 97.44 195 TYR A N 1
ATOM 1534 C CA . TYR A 1 195 ? 13.688 -0.834 -15.403 1.00 97.44 195 TYR A CA 1
ATOM 1535 C C . TYR A 1 195 ? 13.295 -0.808 -16.878 1.00 97.44 195 TYR A C 1
ATOM 1537 O O . TYR A 1 195 ? 13.047 -1.874 -17.433 1.00 97.44 195 TYR A O 1
ATOM 1545 N N . LYS A 1 196 ? 13.294 0.361 -17.534 1.00 97.31 196 LYS A N 1
ATOM 1546 C CA . LYS A 1 196 ? 13.138 0.440 -18.995 1.00 97.31 196 LYS A CA 1
ATOM 1547 C C . LYS A 1 196 ? 14.319 -0.205 -19.710 1.00 97.31 196 LYS A C 1
ATOM 1549 O O . LYS A 1 196 ? 14.106 -1.028 -20.589 1.00 97.31 196 LYS A O 1
ATOM 1554 N N . GLU A 1 197 ? 15.541 0.092 -19.278 1.00 97.75 197 GLU A N 1
ATOM 1555 C CA . GLU A 1 197 ? 16.746 -0.526 -19.843 1.00 97.75 197 GLU A CA 1
ATOM 1556 C C . GLU A 1 197 ? 16.746 -2.051 -19.648 1.00 97.75 197 GLU A C 1
ATOM 1558 O O . GLU A 1 197 ? 17.019 -2.807 -20.580 1.00 97.75 197 GLU A O 1
ATOM 1563 N N . ILE A 1 198 ? 16.370 -2.524 -18.452 1.00 96.50 198 ILE A N 1
ATOM 1564 C CA . ILE A 1 198 ? 16.242 -3.963 -18.178 1.00 96.50 198 ILE A CA 1
ATOM 1565 C C . ILE A 1 198 ? 15.179 -4.593 -19.082 1.00 96.50 198 ILE A C 1
ATOM 1567 O O . ILE A 1 198 ? 15.441 -5.631 -19.692 1.00 96.50 198 ILE A O 1
ATOM 1571 N N . TYR A 1 199 ? 14.007 -3.962 -19.190 1.00 96.12 199 TYR A N 1
ATOM 1572 C CA . TYR A 1 199 ? 12.916 -4.422 -20.043 1.00 96.12 199 TYR A CA 1
ATOM 1573 C C . TYR A 1 199 ? 13.361 -4.564 -21.500 1.00 96.12 199 TYR A C 1
ATOM 1575 O O . TYR A 1 199 ? 13.078 -5.583 -22.118 1.00 96.12 199 TYR A O 1
ATOM 1583 N N . GLU A 1 200 ? 14.108 -3.599 -22.035 1.00 96.44 200 GLU A N 1
ATOM 1584 C CA . GLU A 1 200 ? 14.601 -3.596 -23.420 1.00 96.44 200 GLU A CA 1
ATOM 1585 C C . GLU A 1 200 ? 15.739 -4.603 -23.678 1.00 96.44 200 GLU A C 1
ATOM 1587 O O . GLU A 1 200 ? 16.080 -4.876 -24.832 1.00 96.44 200 GLU A O 1
ATOM 1592 N N . SER A 1 201 ? 16.324 -5.192 -22.631 1.00 96.88 201 SER A N 1
ATOM 1593 C CA . SER A 1 201 ? 17.438 -6.127 -22.788 1.00 96.88 201 SER A CA 1
ATOM 1594 C C . SER A 1 201 ? 17.020 -7.434 -23.493 1.00 96.88 201 SER A C 1
ATOM 1596 O O . SER A 1 201 ? 15.935 -7.967 -23.232 1.00 96.88 201 SER A O 1
ATOM 1598 N N . PRO A 1 202 ? 17.891 -8.042 -24.327 1.00 95.50 202 PRO A N 1
ATOM 1599 C CA . PRO A 1 202 ? 17.568 -9.289 -25.032 1.00 95.50 202 PRO A CA 1
ATOM 1600 C C . PRO A 1 202 ? 17.181 -10.453 -24.109 1.00 95.50 202 PRO A C 1
ATOM 1602 O O . PRO A 1 202 ? 16.378 -11.309 -24.483 1.00 95.50 202 PRO A O 1
ATOM 1605 N N . ALA A 1 203 ? 17.740 -10.489 -22.896 1.00 93.94 203 ALA A N 1
ATOM 1606 C CA . ALA A 1 203 ? 17.434 -11.513 -21.900 1.00 93.94 203 ALA A CA 1
ATOM 1607 C C . ALA A 1 203 ? 15.977 -11.429 -21.418 1.00 93.94 203 ALA A C 1
ATOM 1609 O O . ALA A 1 203 ? 15.332 -12.460 -21.255 1.00 93.94 203 ALA A O 1
ATOM 1610 N N . ILE A 1 204 ? 15.447 -10.216 -21.236 1.00 95.19 204 ILE A N 1
ATOM 1611 C CA . ILE A 1 204 ? 14.046 -10.021 -20.848 1.00 95.19 204 ILE A CA 1
ATOM 1612 C C . ILE A 1 204 ? 13.123 -10.182 -22.054 1.00 95.19 204 ILE A C 1
ATOM 1614 O O . ILE A 1 204 ? 12.129 -10.896 -21.966 1.00 95.19 204 ILE A O 1
ATOM 1618 N N . GLN A 1 205 ? 13.489 -9.614 -23.206 1.00 94.69 205 GLN A N 1
ATOM 1619 C CA . GLN A 1 205 ? 12.687 -9.685 -24.435 1.00 94.69 205 GLN A CA 1
ATOM 1620 C C . GLN A 1 205 ? 12.487 -11.115 -24.968 1.00 94.69 205 GLN A C 1
ATOM 1622 O O . GLN A 1 205 ? 11.539 -11.373 -25.704 1.00 94.69 205 GLN A O 1
ATOM 1627 N N . SER A 1 206 ? 13.356 -12.060 -24.598 1.00 92.25 206 SER A N 1
ATOM 1628 C CA . SER A 1 206 ? 13.245 -13.472 -24.995 1.00 92.25 206 SER A CA 1
ATOM 1629 C C . SER A 1 206 ? 12.414 -14.339 -24.038 1.00 92.25 206 SER A C 1
ATOM 1631 O O . SER A 1 206 ? 12.185 -15.511 -24.336 1.00 92.25 206 SER A O 1
ATOM 1633 N N . SER A 1 207 ? 11.930 -13.784 -22.920 1.00 95.19 207 SER A N 1
ATOM 1634 C CA . SER A 1 207 ? 11.145 -14.492 -21.902 1.00 95.19 207 SER A CA 1
ATOM 1635 C C . SER A 1 207 ? 9.780 -13.833 -21.716 1.00 95.19 207 SER A C 1
ATOM 1637 O O . SER A 1 207 ? 9.690 -12.738 -21.168 1.00 95.19 207 SER A O 1
ATOM 1639 N N . THR A 1 208 ? 8.697 -14.505 -22.123 1.00 93.81 208 THR A N 1
ATOM 1640 C CA . THR A 1 208 ? 7.325 -13.973 -21.993 1.00 93.81 208 THR A CA 1
ATOM 1641 C C . THR A 1 208 ? 6.956 -13.657 -20.543 1.00 93.81 208 THR A C 1
ATOM 1643 O O . THR A 1 208 ? 6.401 -12.597 -20.274 1.00 93.81 208 THR A O 1
ATOM 1646 N N . GLU A 1 209 ? 7.312 -14.536 -19.602 1.00 92.62 209 GLU A N 1
ATOM 1647 C CA . GLU A 1 209 ? 7.043 -14.332 -18.173 1.00 92.62 209 GLU A CA 1
ATOM 1648 C C . GLU A 1 209 ? 7.792 -13.109 -17.630 1.00 92.62 209 GLU A C 1
ATOM 1650 O O . GLU A 1 209 ? 7.232 -12.276 -16.916 1.00 92.62 209 GLU A O 1
ATOM 1655 N N . SER A 1 210 ? 9.071 -12.968 -17.991 1.00 93.12 210 SER A N 1
ATOM 1656 C CA . SER A 1 210 ? 9.866 -11.821 -17.554 1.00 93.12 210 SER A CA 1
ATOM 1657 C C . SER A 1 210 ? 9.361 -10.527 -18.186 1.00 93.12 210 SER A C 1
ATOM 1659 O O . SER A 1 210 ? 9.263 -9.517 -17.494 1.00 93.12 210 SER A O 1
ATOM 1661 N N . LEU A 1 211 ? 8.993 -10.563 -19.467 1.00 94.38 211 LEU A N 1
ATOM 1662 C CA . LEU A 1 211 ? 8.427 -9.428 -20.184 1.00 94.38 211 LEU A CA 1
ATOM 1663 C C . LEU A 1 211 ? 7.165 -8.904 -19.487 1.00 94.38 211 LEU A C 1
ATOM 1665 O O . LEU A 1 211 ? 7.115 -7.724 -19.144 1.00 94.38 211 LEU A O 1
ATOM 1669 N N . GLU A 1 212 ? 6.201 -9.784 -19.195 1.00 95.12 212 GLU A N 1
ATOM 1670 C CA . GLU A 1 212 ? 4.953 -9.418 -18.512 1.00 95.12 212 GLU A CA 1
ATOM 1671 C C . GLU A 1 212 ? 5.224 -8.835 -17.117 1.00 95.12 212 GLU A C 1
ATOM 1673 O O . GLU A 1 212 ? 4.651 -7.811 -16.732 1.00 95.12 212 GLU A O 1
ATOM 1678 N N . ARG A 1 213 ? 6.143 -9.446 -16.357 1.00 94.12 213 ARG A N 1
ATOM 1679 C CA . ARG A 1 213 ? 6.527 -8.950 -15.030 1.00 94.12 213 ARG A CA 1
ATOM 1680 C C . ARG A 1 213 ? 7.095 -7.530 -15.091 1.00 94.12 213 ARG A C 1
ATOM 1682 O O . ARG A 1 213 ? 6.705 -6.684 -14.284 1.00 94.12 213 ARG A O 1
ATOM 1689 N N . TYR A 1 214 ? 8.030 -7.263 -16.004 1.00 95.94 214 TYR A N 1
ATOM 1690 C CA . TYR A 1 214 ? 8.641 -5.936 -16.122 1.00 95.94 214 TYR A CA 1
ATOM 1691 C C . TYR A 1 214 ? 7.674 -4.903 -16.713 1.00 95.94 214 TYR A C 1
ATOM 1693 O O . TYR A 1 214 ? 7.733 -3.742 -16.315 1.00 95.94 214 TYR A O 1
ATOM 1701 N N . GLU A 1 215 ? 6.746 -5.306 -17.583 1.00 96.19 215 GLU A N 1
ATOM 1702 C CA . GLU A 1 215 ? 5.682 -4.431 -18.084 1.00 96.19 215 GLU A CA 1
ATOM 1703 C C . GLU A 1 215 ? 4.775 -3.939 -16.944 1.00 96.19 215 GLU A C 1
A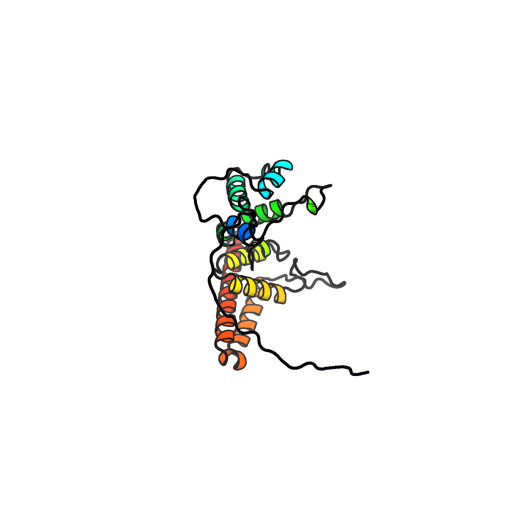TOM 1705 O O . GLU A 1 215 ? 4.575 -2.729 -16.784 1.00 96.19 215 GLU A O 1
ATOM 1710 N N . LYS A 1 216 ? 4.304 -4.855 -16.086 1.00 96.94 216 LYS A N 1
ATOM 1711 C CA . LYS A 1 216 ? 3.520 -4.525 -14.883 1.00 96.94 216 LYS A CA 1
ATOM 1712 C C . LYS A 1 216 ? 4.293 -3.609 -13.931 1.00 96.94 216 LYS A C 1
ATOM 1714 O O . LYS A 1 216 ? 3.788 -2.565 -13.521 1.00 96.94 216 LYS A O 1
ATOM 1719 N N . LEU A 1 217 ? 5.560 -3.928 -13.653 1.00 97.12 217 LEU A N 1
ATOM 1720 C CA . LEU A 1 217 ? 6.424 -3.091 -12.814 1.00 97.12 217 LEU A CA 1
ATOM 1721 C C . LEU A 1 217 ? 6.581 -1.668 -13.379 1.00 97.12 217 LEU A C 1
ATOM 1723 O O . LEU A 1 217 ? 6.465 -0.690 -12.638 1.00 97.12 217 LEU A O 1
ATOM 1727 N N . LEU A 1 218 ? 6.818 -1.530 -14.686 1.00 98.00 218 LEU A N 1
ATOM 1728 C CA . LEU A 1 218 ? 6.950 -0.232 -15.351 1.00 98.00 218 LEU A CA 1
ATOM 1729 C C . LEU A 1 218 ? 5.652 0.578 -15.311 1.00 98.00 218 LEU A C 1
ATOM 1731 O O . LEU A 1 218 ? 5.699 1.801 -15.127 1.00 98.00 218 LEU A O 1
ATOM 1735 N N . LYS A 1 219 ? 4.498 -0.083 -15.443 1.00 98.19 219 LYS A N 1
ATOM 1736 C CA . LYS A 1 219 ? 3.181 0.543 -15.284 1.00 98.19 219 LYS A CA 1
ATOM 1737 C C . LYS A 1 219 ? 3.000 1.085 -13.863 1.00 98.19 219 LYS A C 1
ATOM 1739 O O . LYS A 1 219 ? 2.641 2.255 -13.706 1.00 98.19 219 LYS A O 1
ATOM 1744 N N . SER A 1 220 ? 3.315 0.292 -12.841 1.00 98.31 220 SER A N 1
ATOM 1745 C CA . SER A 1 220 ? 3.205 0.703 -11.434 1.00 98.31 220 SER A CA 1
ATOM 1746 C C . SER A 1 220 ? 4.192 1.820 -11.076 1.00 98.31 220 SER A C 1
ATOM 1748 O O . SER A 1 220 ? 3.799 2.804 -10.454 1.00 9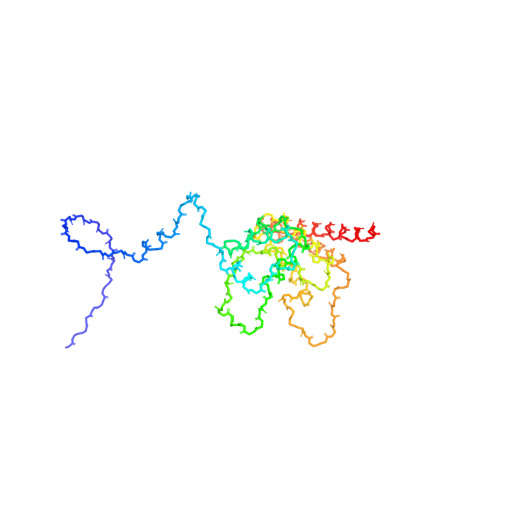8.31 220 SER A O 1
ATOM 1750 N N . LEU A 1 221 ? 5.438 1.772 -11.563 1.00 98.31 221 LEU A N 1
ATOM 1751 C CA . LEU A 1 221 ? 6.414 2.864 -11.395 1.00 98.31 221 LEU A CA 1
ATOM 1752 C C . LEU A 1 221 ? 5.978 4.161 -12.086 1.00 98.31 221 LEU A C 1
ATOM 1754 O O . LEU A 1 221 ? 6.155 5.252 -11.543 1.00 98.31 221 LEU A O 1
ATOM 1758 N N . SER A 1 222 ? 5.388 4.056 -13.277 1.00 98.25 222 SER A N 1
ATOM 1759 C CA . SER A 1 222 ? 4.842 5.219 -13.984 1.00 98.25 222 SER A CA 1
ATOM 1760 C C . SER A 1 222 ? 3.674 5.842 -13.217 1.00 98.25 222 SER A C 1
ATOM 1762 O O . SER A 1 222 ? 3.558 7.065 -13.159 1.00 98.25 222 SER A O 1
ATOM 1764 N N . THR A 1 223 ? 2.827 5.009 -12.610 1.00 98.38 223 THR A N 1
ATOM 1765 C CA . THR A 1 223 ? 1.701 5.441 -11.767 1.00 98.38 223 THR A CA 1
ATOM 1766 C C . THR A 1 223 ? 2.201 6.111 -10.488 1.00 98.38 223 THR A C 1
ATOM 1768 O O . THR A 1 223 ? 1.766 7.218 -10.183 1.00 98.38 223 THR A O 1
ATOM 1771 N N . LEU A 1 224 ? 3.220 5.546 -9.832 1.00 98.56 224 LEU A N 1
ATOM 1772 C CA . LEU A 1 224 ? 3.899 6.174 -8.694 1.00 98.56 224 LEU A CA 1
ATOM 1773 C C . LEU A 1 224 ? 4.444 7.563 -9.032 1.00 98.56 224 LEU A C 1
ATOM 1775 O O . LEU A 1 224 ? 4.267 8.500 -8.256 1.00 98.56 224 LEU A O 1
ATOM 1779 N N . GLY A 1 225 ? 5.065 7.717 -10.204 1.00 98.00 225 GLY A N 1
ATOM 1780 C CA . GLY A 1 225 ? 5.538 9.015 -10.681 1.00 98.00 225 GLY A CA 1
ATOM 1781 C C . GLY A 1 225 ? 4.416 10.051 -10.785 1.00 98.00 225 GLY A C 1
ATOM 1782 O O . GLY A 1 225 ? 4.571 11.164 -10.285 1.00 98.00 225 GLY A O 1
ATOM 1783 N N . LYS A 1 226 ? 3.273 9.674 -11.373 1.00 97.81 226 LYS A N 1
ATOM 1784 C CA . LYS A 1 226 ? 2.093 10.549 -11.489 1.00 97.81 226 LYS A CA 1
ATOM 1785 C C . LYS A 1 226 ? 1.521 10.910 -10.120 1.00 97.81 226 LYS A C 1
ATOM 1787 O O . LYS A 1 226 ? 1.367 12.090 -9.822 1.00 97.81 226 LYS A O 1
ATOM 1792 N N . ASN A 1 227 ? 1.289 9.912 -9.268 1.00 97.94 227 ASN A N 1
ATOM 1793 C CA . ASN A 1 227 ? 0.733 10.108 -7.929 1.00 97.94 227 ASN A CA 1
ATOM 1794 C C . ASN A 1 227 ? 1.628 11.017 -7.075 1.00 97.94 227 ASN A C 1
ATOM 1796 O O . ASN A 1 227 ? 1.133 11.898 -6.375 1.00 97.94 227 ASN A O 1
ATOM 1800 N N . HIS A 1 228 ? 2.950 10.876 -7.182 1.00 97.56 228 HIS A N 1
ATOM 1801 C CA . HIS A 1 228 ? 3.901 11.743 -6.487 1.00 97.56 228 HIS A CA 1
ATOM 1802 C C . HIS A 1 228 ? 3.848 13.196 -6.982 1.00 97.56 228 HIS A C 1
ATOM 1804 O O . HIS A 1 228 ? 3.855 14.128 -6.175 1.00 97.56 228 HIS A O 1
ATOM 1810 N N . GLU A 1 229 ? 3.745 13.419 -8.295 1.00 96.12 229 GLU A N 1
ATOM 1811 C CA . GLU A 1 229 ? 3.566 14.768 -8.845 1.00 96.12 229 GLU A CA 1
ATOM 1812 C C . GLU A 1 229 ? 2.236 15.397 -8.414 1.00 96.12 229 GLU A C 1
ATOM 1814 O O . GLU A 1 229 ? 2.205 16.577 -8.049 1.00 96.12 229 GLU A O 1
ATOM 1819 N N . GLU A 1 230 ? 1.155 14.617 -8.382 1.00 95.12 230 GLU A N 1
ATOM 1820 C CA . GLU A 1 230 ? -0.141 15.081 -7.896 1.00 95.12 230 GLU A CA 1
ATOM 1821 C C . GLU A 1 230 ? -0.102 15.478 -6.420 1.00 95.12 230 GLU A C 1
ATOM 1823 O O . GLU A 1 230 ? -0.574 16.563 -6.078 1.00 95.12 230 GLU A O 1
ATOM 1828 N N . VAL A 1 231 ? 0.478 14.646 -5.550 1.00 94.00 231 VAL A N 1
ATOM 1829 C CA . VAL A 1 231 ? 0.619 14.951 -4.117 1.00 94.00 231 VAL A CA 1
ATOM 1830 C C . VAL A 1 231 ? 1.385 16.260 -3.914 1.00 94.00 231 VAL A C 1
ATOM 1832 O O . VAL A 1 231 ? 0.884 17.157 -3.234 1.00 94.00 231 VAL A O 1
ATOM 1835 N N . ILE A 1 232 ? 2.532 16.428 -4.580 1.00 90.62 232 ILE A N 1
ATOM 1836 C CA . ILE A 1 232 ? 3.338 17.655 -4.485 1.00 90.62 232 ILE A CA 1
ATOM 1837 C C . ILE A 1 232 ? 2.577 18.872 -5.028 1.00 90.62 232 ILE A C 1
ATOM 1839 O O . ILE A 1 232 ? 2.664 19.966 -4.468 1.00 90.62 232 ILE A O 1
ATOM 1843 N N . SER A 1 233 ? 1.838 18.717 -6.130 1.00 87.25 233 SER A N 1
ATOM 1844 C CA . SER A 1 233 ? 1.065 19.814 -6.721 1.00 87.25 233 SER A CA 1
ATOM 1845 C C . SER A 1 233 ? -0.053 20.293 -5.795 1.00 87.25 233 SER A C 1
ATOM 1847 O O . SER A 1 233 ? -0.198 21.497 -5.604 1.00 87.25 233 SER A O 1
ATOM 1849 N N . LYS A 1 234 ? -0.780 19.374 -5.147 1.00 82.00 234 LYS A N 1
ATOM 1850 C CA . LYS A 1 234 ? -1.850 19.701 -4.191 1.00 82.00 234 LYS A CA 1
ATOM 1851 C C . LYS A 1 234 ? -1.320 20.514 -3.006 1.00 82.00 234 LYS A C 1
ATOM 1853 O O . LYS A 1 234 ? -2.017 21.407 -2.551 1.00 82.00 234 LYS A O 1
ATOM 1858 N N . ILE A 1 235 ? -0.082 20.274 -2.571 1.00 70.12 235 ILE A N 1
ATOM 1859 C CA . ILE A 1 235 ? 0.584 21.050 -1.509 1.00 70.12 235 ILE A CA 1
ATOM 1860 C C . ILE A 1 235 ? 0.971 22.454 -1.983 1.00 70.12 235 ILE A C 1
ATOM 1862 O O . ILE A 1 235 ? 0.842 23.414 -1.235 1.00 70.12 235 ILE A O 1
ATOM 1866 N N . LYS A 1 236 ? 1.426 22.605 -3.233 1.00 62.16 236 LYS A N 1
ATOM 1867 C CA . LYS A 1 236 ? 1.811 23.920 -3.781 1.00 62.16 236 LYS A CA 1
ATOM 1868 C C . LYS A 1 236 ? 0.636 24.889 -3.951 1.00 62.16 236 LYS A C 1
ATOM 1870 O O . LYS A 1 236 ? 0.878 26.083 -4.115 1.00 62.16 236 LYS A O 1
ATOM 1875 N N . TYR A 1 237 ? -0.596 24.383 -3.956 1.00 54.97 237 TYR A N 1
ATOM 1876 C CA . TYR A 1 237 ? -1.815 25.160 -4.195 1.00 54.97 237 TYR A CA 1
ATOM 1877 C C . TYR A 1 237 ? -2.839 25.084 -3.045 1.00 54.97 237 TYR A C 1
ATOM 1879 O O . TYR A 1 237 ? -3.962 25.556 -3.226 1.00 54.97 237 TYR A O 1
ATOM 1887 N N . ALA A 1 238 ? -2.470 24.498 -1.900 1.00 51.28 238 ALA A N 1
ATOM 1888 C CA . ALA A 1 238 ? -3.253 24.492 -0.658 1.00 51.28 238 ALA A CA 1
ATOM 1889 C C . ALA A 1 238 ? -2.813 25.633 0.270 1.00 51.28 238 ALA A C 1
ATOM 1891 O O . ALA A 1 238 ? -3.698 26.188 0.958 1.00 51.28 238 ALA A O 1
#